Protein AF-0000000081659973 (afdb_homodimer)

pLDDT: mean 79.08, std 26.55, range [19.94, 98.44]

Structure (mmCIF, N/CA/C/O backbone):
data_AF-0000000081659973-model_v1
#
loop_
_entity.id
_entity.type
_entity.pdbx_description
1 polymer 'COP9 signalosome complex subunit 6-like'
#
loop_
_atom_site.group_PDB
_atom_site.id
_atom_site.type_symbol
_atom_site.label_atom_id
_atom_site.label_alt_id
_atom_site.label_comp_id
_atom_site.label_asym_id
_atom_site.label_entity_id
_atom_site.label_seq_id
_atom_site.pdbx_PDB_ins_code
_atom_site.Cartn_x
_atom_site.Cartn_y
_atom_site.Cartn_z
_atom_site.occupancy
_atom_site.B_iso_or_equiv
_atom_site.auth_seq_id
_atom_site.auth_comp_id
_atom_site.auth_asym_id
_atom_site.auth_atom_id
_atom_site.pdbx_PDB_model_num
ATOM 1 N N . MET A 1 1 ? -26.438 26.281 -82.938 1 20.97 1 MET A N 1
ATOM 2 C CA . MET A 1 1 ? -25 26.031 -83 1 20.97 1 MET A CA 1
ATOM 3 C C . MET A 1 1 ? -24.469 25.484 -81.688 1 20.97 1 MET A C 1
ATOM 5 O O . MET A 1 1 ? -23.266 25.594 -81.438 1 20.97 1 MET A O 1
ATOM 9 N N . ALA A 1 2 ? -25.359 25.188 -80.812 1 27.41 2 ALA A N 1
ATOM 10 C CA . ALA A 1 2 ? -25.312 24.797 -79.375 1 27.41 2 ALA A CA 1
ATOM 11 C C . ALA A 1 2 ? -24.594 23.469 -79.188 1 27.41 2 ALA A C 1
ATOM 13 O O . ALA A 1 2 ? -24.844 22.75 -78.25 1 27.41 2 ALA A O 1
ATOM 14 N N . THR A 1 3 ? -23.766 23.094 -80 1 21.2 3 THR A N 1
ATOM 15 C CA . THR A 1 3 ? -23.312 21.719 -80.062 1 21.2 3 THR A CA 1
ATOM 16 C C . THR A 1 3 ? -22.594 21.328 -78.75 1 21.2 3 THR A C 1
ATOM 18 O O . THR A 1 3 ? -22.891 20.281 -78.188 1 21.2 3 THR A O 1
ATOM 21 N N . LYS A 1 4 ? -21.234 21.656 -78.688 1 22.95 4 LYS A N 1
ATOM 22 C CA . LYS A 1 4 ? -20.172 20.688 -78.438 1 22.95 4 LYS A CA 1
ATOM 23 C C . LYS A 1 4 ? -20.141 20.281 -76.938 1 22.95 4 LYS A C 1
ATOM 25 O O . LYS A 1 4 ? -20.969 20.734 -76.188 1 22.95 4 LYS A O 1
ATOM 30 N N . MET A 1 5 ? -18.812 20.375 -76.312 1 21.28 5 MET A N 1
ATOM 31 C CA . MET A 1 5 ? -17.812 19.375 -75.938 1 21.28 5 MET A CA 1
ATOM 32 C C . MET A 1 5 ? -17.953 19.062 -74.438 1 21.28 5 MET A C 1
ATOM 34 O O . MET A 1 5 ? -17.984 17.891 -74.062 1 21.28 5 MET A O 1
ATOM 38 N N . GLU A 1 6 ? -17.328 19.906 -73.438 1 23.14 6 GLU A N 1
ATOM 39 C CA . GLU A 1 6 ? -16.203 19.516 -72.625 1 23.14 6 GLU A CA 1
ATOM 40 C C . GLU A 1 6 ? -16.688 18.766 -71.375 1 23.14 6 GLU A C 1
ATOM 42 O O . GLU A 1 6 ? -17.797 19.016 -70.875 1 23.14 6 GLU A O 1
ATOM 47 N N . VAL A 1 7 ? -15.727 17.828 -70.75 1 25.22 7 VAL A N 1
ATOM 48 C CA . VAL A 1 7 ? -15.477 16.656 -69.938 1 25.22 7 VAL A CA 1
ATOM 49 C C . VAL A 1 7 ? -15.789 16.969 -68.438 1 25.22 7 VAL A C 1
ATOM 51 O O . VAL A 1 7 ? -16.25 16.094 -67.688 1 25.22 7 VAL A O 1
ATOM 54 N N . ASP A 1 8 ? -15.242 18.078 -67.812 1 23.08 8 ASP A N 1
ATOM 55 C CA . ASP A 1 8 ? -14.25 17.828 -66.812 1 23.08 8 ASP A CA 1
ATOM 56 C C . ASP A 1 8 ? -14.906 17.312 -65.5 1 23.08 8 ASP A C 1
ATOM 58 O O . ASP A 1 8 ? -14.516 16.266 -65 1 23.08 8 ASP A O 1
ATOM 62 N N . GLN A 1 9 ? -14.867 18.172 -64.375 1 24.11 9 GLN A N 1
ATOM 63 C CA . GLN A 1 9 ? -14.336 17.984 -63.062 1 24.11 9 GLN A CA 1
ATOM 64 C C . GLN A 1 9 ? -15.344 17.266 -62.156 1 24.11 9 GLN A C 1
ATOM 66 O O . GLN A 1 9 ? -16.547 17.562 -62.219 1 24.11 9 GLN A O 1
ATOM 71 N N . SER A 1 10 ? -14.945 16.062 -61.688 1 27.14 10 SER A N 1
ATOM 72 C CA . SER A 1 10 ? -15.312 14.969 -60.781 1 27.14 10 SER A CA 1
ATOM 73 C C . SER A 1 10 ? -15.773 15.508 -59.438 1 27.14 10 SER A C 1
ATOM 75 O O . SER A 1 10 ? -15.094 16.328 -58.812 1 27.14 10 SER A O 1
ATOM 77 N N . PRO A 1 11 ? -16.984 15.648 -59.25 1 27.42 11 PRO A N 1
ATOM 78 C CA . PRO A 1 11 ? -17.484 16.109 -57.938 1 27.42 11 PRO A CA 1
ATOM 79 C C . PRO A 1 11 ? -16.859 15.344 -56.781 1 27.42 11 PRO A C 1
ATOM 81 O O . PRO A 1 11 ? -16.766 14.117 -56.812 1 27.42 11 PRO A O 1
ATOM 84 N N . PRO A 1 12 ? -15.828 15.938 -56.125 1 25.97 12 PRO A N 1
ATOM 85 C CA . PRO A 1 12 ? -15.258 15.227 -54.969 1 25.97 12 PRO A CA 1
ATOM 86 C C . PRO A 1 12 ? -16.328 14.711 -54 1 25.97 12 PRO A C 1
ATOM 88 O O . PRO A 1 12 ? -17.328 15.398 -53.781 1 25.97 12 PRO A O 1
ATOM 91 N N . SER A 1 13 ? -16.797 13.469 -54.156 1 25.5 13 SER A N 1
ATOM 92 C CA . SER A 1 13 ? -17.578 12.719 -53.188 1 25.5 13 SER A CA 1
ATOM 93 C C . SER A 1 13 ? -17.141 13.023 -51.75 1 25.5 13 SER A C 1
ATOM 95 O O . SER A 1 13 ? -15.938 13.031 -51.469 1 25.5 13 SER A O 1
ATOM 97 N N . GLY A 1 14 ? -17.844 13.883 -51.062 1 24.3 14 GLY A N 1
ATOM 98 C CA . GLY A 1 14 ? -17.891 14.234 -49.656 1 24.3 14 GLY A CA 1
ATOM 99 C C . GLY A 1 14 ? -17.797 13.031 -48.75 1 24.3 14 GLY A C 1
ATOM 100 O O . GLY A 1 14 ? -18.812 12.391 -48.438 1 24.3 14 GLY A O 1
ATOM 101 N N . LYS A 1 15 ? -16.875 12.039 -49.031 1 23.95 15 LYS A N 1
ATOM 102 C CA . LYS A 1 15 ? -16.812 10.922 -48.094 1 23.95 15 LYS A CA 1
ATOM 103 C C . LYS A 1 15 ? -16.859 11.406 -46.656 1 23.95 15 LYS A C 1
ATOM 105 O O . LYS A 1 15 ? -16.453 12.531 -46.375 1 23.95 15 LYS A O 1
ATOM 110 N N . SER A 1 16 ? -17.688 10.664 -45.812 1 27.05 16 SER A N 1
ATOM 111 C CA . SER A 1 16 ? -18.047 10.492 -44.406 1 27.05 16 SER A CA 1
ATOM 112 C C . SER A 1 16 ? -16.812 10.523 -43.5 1 27.05 16 SER A C 1
ATOM 114 O O . SER A 1 16 ? -15.797 9.906 -43.844 1 27.05 16 SER A O 1
ATOM 116 N N . VAL A 1 17 ? -16.578 11.695 -42.906 1 27.75 17 VAL A N 1
ATOM 117 C CA . VAL A 1 17 ? -15.625 11.953 -41.844 1 27.75 17 VAL A CA 1
ATOM 118 C C . VAL A 1 17 ? -15.703 10.844 -40.781 1 27.75 17 VAL A C 1
ATOM 120 O O . VAL A 1 17 ? -16.703 10.719 -40.062 1 27.75 17 VAL A O 1
ATOM 123 N N . PRO A 1 18 ? -15.477 9.562 -41.25 1 29.36 18 PRO A N 1
ATOM 124 C CA . PRO A 1 18 ? -15.695 8.5 -40.25 1 29.36 18 PRO A CA 1
ATOM 125 C C . PRO A 1 18 ? -14.953 8.758 -38.938 1 29.36 18 PRO A C 1
ATOM 127 O O . PRO A 1 18 ? -15.211 8.078 -37.938 1 29.36 18 PRO A O 1
ATOM 130 N N . GLY A 1 19 ? -13.781 9.445 -39 1 29.55 19 GLY A N 1
ATOM 131 C CA . GLY A 1 19 ? -12.859 8.844 -38.062 1 29.55 19 GLY A CA 1
ATOM 132 C C . GLY A 1 19 ? -13.32 8.938 -36.625 1 29.55 19 GLY A C 1
ATOM 133 O O . GLY A 1 19 ? -13.422 10.039 -36.062 1 29.55 19 GLY A O 1
ATOM 134 N N . SER A 1 20 ? -14.383 8.234 -36.188 1 30.47 20 SER A N 1
ATOM 135 C CA . SER A 1 20 ? -14.773 8.078 -34.781 1 30.47 20 SER A CA 1
ATOM 136 C C . SER A 1 20 ? -13.555 8.047 -33.875 1 30.47 20 SER A C 1
ATOM 138 O O . SER A 1 20 ? -12.641 7.242 -34.062 1 30.47 20 SER A O 1
ATOM 140 N N . VAL A 1 21 ? -13.133 9.25 -33.438 1 30.34 21 VAL A N 1
ATOM 141 C CA . VAL A 1 21 ? -12.203 9.367 -32.312 1 30.34 21 VAL A CA 1
ATOM 142 C C . VAL A 1 21 ? -12.469 8.25 -31.297 1 30.34 21 VAL A C 1
ATOM 144 O O . VAL A 1 21 ? -13.555 8.172 -30.719 1 30.34 21 VAL A O 1
ATOM 147 N N . MET A 1 22 ? -12.258 6.941 -31.656 1 30.69 22 MET A N 1
ATOM 148 C CA . MET A 1 22 ? -12.172 5.902 -30.641 1 30.69 22 MET A CA 1
ATOM 149 C C . MET A 1 22 ? -11.773 6.492 -29.281 1 30.69 22 MET A C 1
ATOM 151 O O . MET A 1 22 ? -10.781 7.211 -29.188 1 30.69 22 MET A O 1
ATOM 155 N N . ALA A 1 23 ? -12.641 7.105 -28.594 1 31.91 23 ALA A N 1
ATOM 156 C CA . ALA A 1 23 ? -12.508 7.488 -27.188 1 31.91 23 ALA A CA 1
ATOM 157 C C . ALA A 1 23 ? -11.453 6.633 -26.484 1 31.91 23 ALA A C 1
ATOM 159 O O . ALA A 1 23 ? -11.516 5.402 -26.531 1 31.91 23 ALA A O 1
ATOM 160 N N . SER A 1 24 ? -10.141 6.902 -26.578 1 33.06 24 SER A N 1
ATOM 161 C CA . SER A 1 24 ? -9.047 6.301 -25.812 1 33.06 24 SER A CA 1
ATOM 162 C C . SER A 1 24 ? -9.523 5.836 -24.438 1 33.06 24 SER A C 1
ATOM 164 O O . SER A 1 24 ? -9.945 6.648 -23.625 1 33.06 24 SER A O 1
ATOM 166 N N . ALA A 1 25 ? -10.461 4.93 -24.219 1 37.22 25 ALA A N 1
ATOM 167 C CA . ALA A 1 25 ? -10.648 4.195 -22.969 1 37.22 25 ALA A CA 1
ATOM 168 C C . ALA A 1 25 ? -9.391 4.238 -22.109 1 37.22 25 ALA A C 1
ATOM 170 O O . ALA A 1 25 ? -8.336 3.727 -22.516 1 37.22 25 ALA A O 1
ATOM 171 N N . GLY A 1 26 ? -8.891 5.363 -21.625 1 38.81 26 GLY A N 1
ATOM 172 C CA . GLY A 1 26 ? -7.719 5.676 -20.828 1 38.81 26 GLY A CA 1
ATOM 173 C C . GLY A 1 26 ? -7.246 4.516 -19.984 1 38.81 26 GLY A C 1
ATOM 174 O O . GLY A 1 26 ? -7.914 4.129 -19.016 1 38.81 26 GLY A O 1
ATOM 175 N N . THR A 1 27 ? -6.816 3.387 -20.438 1 45.5 27 THR A N 1
ATOM 176 C CA . THR A 1 27 ? -6.191 2.225 -19.812 1 45.5 27 THR A CA 1
ATOM 177 C C . THR A 1 27 ? -5.406 2.633 -18.578 1 45.5 27 THR A C 1
ATOM 179 O O . THR A 1 27 ? -4.516 3.482 -18.641 1 45.5 27 THR A O 1
ATOM 182 N N . THR A 1 28 ? -6.129 2.912 -17.453 1 55.91 28 THR A N 1
ATOM 183 C CA . THR A 1 28 ? -5.426 3.215 -16.219 1 55.91 28 THR A CA 1
ATOM 184 C C . THR A 1 28 ? -4.246 2.266 -16.016 1 55.91 28 THR A C 1
ATOM 186 O O . THR A 1 28 ? -4.414 1.045 -16.031 1 55.91 28 THR A O 1
ATOM 189 N N . ALA A 1 29 ? -3.049 2.684 -16.344 1 62.62 29 ALA A N 1
ATOM 190 C CA . ALA A 1 29 ? -1.768 1.988 -16.281 1 62.62 29 ALA A CA 1
ATOM 191 C C . ALA A 1 29 ? -1.575 1.319 -14.922 1 62.62 29 ALA A C 1
ATOM 193 O O . ALA A 1 29 ? -2.15 1.754 -13.922 1 62.62 29 ALA A O 1
ATOM 194 N N . SER A 1 30 ? -0.978 0.138 -14.93 1 82.81 30 SER A N 1
ATOM 195 C CA . SER A 1 30 ? -0.608 -0.644 -13.75 1 82.81 30 SER A CA 1
ATOM 196 C C . SER A 1 30 ? 0.295 0.154 -12.82 1 82.81 30 SER A C 1
ATOM 198 O O . SER A 1 30 ? 1.064 1.006 -13.266 1 82.81 30 SER A O 1
ATOM 200 N N . VAL A 1 31 ? -0.015 0.15 -11.609 1 88 31 VAL A N 1
ATOM 201 C CA . VAL A 1 31 ? 0.804 0.813 -10.594 1 88 31 VAL A CA 1
ATOM 202 C C . VAL A 1 31 ? 1.514 -0.232 -9.734 1 88 31 VAL A C 1
ATOM 204 O O . VAL A 1 31 ? 0.912 -1.235 -9.344 1 88 31 VAL A O 1
ATOM 207 N N . THR A 1 32 ? 2.807 0.007 -9.547 1 90.44 32 THR A N 1
ATOM 208 C CA . THR A 1 32 ? 3.6 -0.84 -8.664 1 90.44 32 THR A CA 1
ATOM 209 C C . THR A 1 32 ? 3.982 -0.087 -7.391 1 90.44 32 THR A C 1
ATOM 211 O O . THR A 1 32 ? 4.547 1.006 -7.461 1 90.44 32 THR A O 1
ATOM 214 N N . VAL A 1 33 ? 3.682 -0.677 -6.316 1 92.44 33 VAL A N 1
ATOM 215 C CA . VAL A 1 33 ? 4.02 -0.062 -5.035 1 92.44 33 VAL A CA 1
ATOM 216 C C . VAL A 1 33 ? 4.816 -1.047 -4.184 1 92.44 33 VAL A C 1
ATOM 218 O O . VAL A 1 33 ? 4.352 -2.156 -3.908 1 92.44 33 VAL A O 1
ATOM 221 N N . ALA A 1 34 ? 5.992 -0.664 -3.842 1 93.25 34 ALA A N 1
ATOM 222 C CA . ALA A 1 34 ? 6.77 -1.386 -2.838 1 93.25 34 ALA A CA 1
ATOM 223 C C . ALA A 1 34 ? 6.691 -0.692 -1.48 1 93.25 34 ALA A C 1
ATOM 225 O O . ALA A 1 34 ? 7.145 0.445 -1.331 1 93.25 34 ALA A O 1
ATOM 226 N N . LEU A 1 35 ? 6.145 -1.378 -0.507 1 92.88 35 LEU A N 1
ATOM 227 C CA . LEU A 1 35 ? 5.957 -0.82 0.828 1 92.88 35 LEU A CA 1
ATOM 228 C C . LEU A 1 35 ? 6.879 -1.5 1.836 1 92.88 35 LEU A C 1
ATOM 230 O O . LEU A 1 35 ? 6.672 -2.666 2.182 1 92.88 35 LEU A O 1
ATOM 234 N N . HIS A 1 36 ? 7.762 -0.741 2.352 1 92.31 36 HIS A N 1
ATOM 235 C CA . HIS A 1 36 ? 8.734 -1.314 3.271 1 92.31 36 HIS A CA 1
ATOM 236 C C . HIS A 1 36 ? 8.117 -1.578 4.641 1 92.31 36 HIS A C 1
ATOM 238 O O . HIS A 1 36 ? 7.25 -0.824 5.09 1 92.31 36 HIS A O 1
ATOM 244 N N . PRO A 1 37 ? 8.594 -2.531 5.344 1 89.62 37 PRO A N 1
ATOM 245 C CA . PRO A 1 37 ? 8.086 -2.855 6.68 1 89.62 37 PR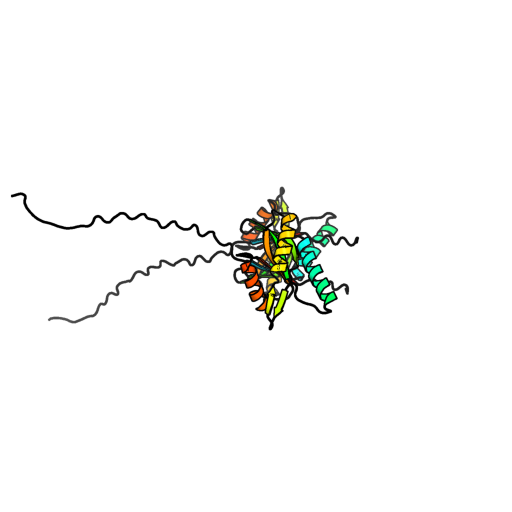O A CA 1
ATOM 246 C C . PRO A 1 37 ? 8.164 -1.676 7.645 1 89.62 37 PRO A C 1
ATOM 248 O O . PRO A 1 37 ? 7.289 -1.508 8.5 1 89.62 37 PRO A O 1
ATOM 251 N N . LEU A 1 38 ? 9.133 -0.951 7.504 1 92.25 38 LEU A N 1
ATOM 252 C CA . LEU A 1 38 ? 9.328 0.198 8.383 1 92.25 38 LEU A CA 1
ATOM 253 C C . LEU A 1 38 ? 8.133 1.146 8.312 1 92.25 38 LEU A C 1
ATOM 255 O O . LEU A 1 38 ? 7.715 1.705 9.328 1 92.25 38 LEU A O 1
ATOM 259 N N . VAL A 1 39 ? 7.637 1.295 7.152 1 94.19 39 VAL A N 1
ATOM 260 C CA . VAL A 1 39 ? 6.516 2.211 6.961 1 94.19 39 VAL A CA 1
ATOM 261 C C . VAL A 1 39 ? 5.277 1.669 7.668 1 94.19 39 VAL A C 1
ATOM 263 O O . VAL A 1 39 ? 4.578 2.408 8.367 1 94.19 39 VAL A O 1
ATOM 266 N N . ILE A 1 40 ? 5.031 0.42 7.539 1 90.81 40 ILE A N 1
ATOM 267 C CA . ILE A 1 40 ? 3.889 -0.226 8.18 1 90.81 40 ILE A CA 1
ATOM 268 C C . ILE A 1 40 ? 4.023 -0.13 9.695 1 90.81 40 ILE A C 1
ATOM 270 O O . ILE A 1 40 ? 3.057 0.196 10.391 1 90.81 40 ILE A O 1
ATOM 274 N N . MET A 1 41 ? 5.102 -0.35 10.109 1 91.62 41 MET A N 1
ATOM 275 C CA . MET A 1 41 ? 5.379 -0.267 11.547 1 91.62 41 MET A CA 1
ATOM 276 C C . MET A 1 41 ? 5.184 1.157 12.055 1 91.62 41 MET A C 1
ATOM 278 O O . MET A 1 41 ? 4.598 1.366 13.117 1 91.62 41 MET A O 1
ATOM 282 N N . ASN A 1 42 ? 5.773 2.072 11.297 1 94.44 42 ASN A N 1
ATOM 283 C CA . ASN A 1 42 ? 5.617 3.471 11.68 1 94.44 42 ASN A CA 1
ATOM 284 C C . ASN A 1 42 ? 4.148 3.844 11.852 1 94.44 42 ASN A C 1
ATOM 286 O O . ASN A 1 42 ? 3.779 4.496 12.836 1 94.44 42 ASN A O 1
ATOM 290 N N . VAL A 1 43 ? 3.4 3.414 10.938 1 94.56 43 VAL A N 1
ATOM 291 C CA . VAL A 1 43 ? 1.983 3.76 10.969 1 94.56 43 VAL A CA 1
ATOM 292 C C . VAL A 1 43 ? 1.316 3.119 12.18 1 94.56 43 VAL A C 1
ATOM 294 O O . VAL A 1 43 ? 0.553 3.775 12.898 1 94.56 43 VAL A O 1
ATOM 297 N N . SER A 1 44 ? 1.603 1.92 12.398 1 91.12 44 SER A N 1
ATOM 298 C CA . SER A 1 44 ? 1.025 1.199 13.523 1 91.12 44 SER A CA 1
ATOM 299 C C . SER A 1 44 ? 1.448 1.821 14.852 1 91.12 44 SER A C 1
ATOM 301 O O . SER A 1 44 ? 0.617 2.031 15.742 1 91.12 44 SER A O 1
ATOM 303 N N . GLU A 1 45 ? 2.693 2.043 14.961 1 94.06 45 GLU A N 1
ATOM 304 C CA . GLU A 1 45 ? 3.229 2.637 16.188 1 94.06 45 GLU A CA 1
ATOM 305 C C . GLU A 1 45 ? 2.654 4.031 16.406 1 94.06 45 GLU A C 1
ATOM 307 O O . GLU A 1 45 ? 2.273 4.375 17.531 1 94.06 45 GLU A O 1
ATOM 312 N N . HIS A 1 46 ? 2.668 4.793 15.344 1 96.38 46 HIS A N 1
ATOM 313 C CA . HIS A 1 46 ? 2.105 6.137 15.398 1 96.38 46 HIS A CA 1
ATOM 314 C C . HIS A 1 46 ? 0.68 6.121 15.938 1 96.38 46 HIS A C 1
ATOM 316 O O . HIS A 1 46 ? 0.362 6.84 16.891 1 96.38 46 HIS A O 1
ATOM 322 N N . TRP A 1 47 ? -0.078 5.32 15.453 1 94.5 47 TRP A N 1
ATOM 323 C CA . TRP A 1 47 ? -1.484 5.234 15.836 1 94.5 47 TRP A CA 1
ATOM 324 C C . TRP A 1 47 ? -1.633 4.762 17.281 1 94.5 47 TRP A C 1
ATOM 326 O O . TRP A 1 47 ? -2.422 5.32 18.047 1 94.5 47 TRP A O 1
ATOM 336 N N . THR A 1 48 ? -0.861 3.75 17.578 1 94.06 48 THR A N 1
ATOM 337 C CA . THR A 1 48 ? -0.93 3.195 18.922 1 94.06 48 THR A CA 1
ATOM 338 C C . THR A 1 48 ? -0.507 4.234 19.969 1 94.06 48 THR A C 1
ATOM 340 O O . THR A 1 48 ? -1.129 4.352 21.016 1 94.06 48 THR A O 1
ATOM 343 N N . ARG A 1 49 ? 0.524 4.859 19.656 1 95.94 49 ARG A N 1
ATOM 344 C CA . ARG A 1 49 ? 1.03 5.879 20.578 1 95.94 49 ARG A CA 1
ATOM 345 C C . ARG A 1 49 ? 0.005 6.992 20.781 1 95.94 49 ARG A C 1
ATOM 347 O O . ARG A 1 49 ? -0.267 7.395 21.906 1 95.94 49 ARG A O 1
ATOM 354 N N . ILE A 1 50 ? -0.544 7.516 19.75 1 95.56 50 ILE A N 1
ATOM 355 C CA . ILE A 1 50 ? -1.526 8.594 19.844 1 95.56 50 ILE A CA 1
ATOM 356 C C . ILE A 1 50 ? -2.766 8.094 20.578 1 95.56 50 ILE A C 1
ATOM 358 O O . ILE A 1 50 ? -3.328 8.812 21.422 1 95.56 50 ILE A O 1
ATOM 362 N N . LYS A 1 51 ? -3.15 6.883 20.281 1 93.62 51 LYS A N 1
ATOM 363 C CA . LYS A 1 51 ? -4.281 6.293 21 1 93.62 51 LYS A CA 1
ATOM 364 C C . LYS A 1 51 ? -4.016 6.246 22.5 1 93.62 51 LYS A C 1
ATOM 366 O O . LYS A 1 51 ? -4.902 6.547 23.297 1 93.62 51 LYS A O 1
ATOM 371 N N . ALA A 1 52 ? -2.879 5.77 22.828 1 94.56 52 ALA A N 1
ATOM 372 C CA . ALA A 1 52 ? -2.498 5.676 24.234 1 94.56 52 ALA A CA 1
ATOM 373 C C . ALA A 1 52 ? -2.471 7.051 24.891 1 94.56 52 ALA A C 1
ATOM 375 O O . ALA A 1 52 ? -2.887 7.207 26.047 1 94.56 52 ALA A O 1
ATOM 376 N N . GLN A 1 53 ? -2.012 8.016 24.188 1 94.88 53 GLN A N 1
ATOM 377 C CA . GLN A 1 53 ? -1.878 9.367 24.703 1 94.88 53 GLN A CA 1
ATOM 378 C C . GLN A 1 53 ? -3.24 10.039 24.844 1 94.88 53 GLN A C 1
ATOM 380 O O . GLN A 1 53 ? -3.482 10.766 25.812 1 94.88 53 GLN A O 1
ATOM 385 N N . GLU A 1 54 ? -4.086 9.805 23.922 1 93.44 54 GLU A N 1
ATOM 386 C CA . GLU A 1 54 ? -5.371 10.5 23.891 1 93.44 54 GLU A CA 1
ATOM 387 C C . GLU A 1 54 ? -6.461 9.68 24.562 1 93.44 54 GLU A C 1
ATOM 389 O O . GLU A 1 54 ? -7.527 10.203 24.891 1 93.44 54 GLU A O 1
ATOM 394 N N . GLY A 1 55 ? -6.266 8.375 24.781 1 93 55 GLY A N 1
ATOM 395 C CA . GLY A 1 55 ? -7.219 7.492 25.422 1 93 55 GLY A CA 1
ATOM 396 C C . GLY A 1 55 ? -8.32 7.016 24.5 1 93 55 GLY A C 1
ATOM 397 O O . GLY A 1 55 ? -9.305 6.43 24.938 1 93 55 GLY A O 1
ATOM 398 N N . LYS A 1 56 ? -8.266 7.441 23.297 1 91.62 56 LYS A N 1
ATOM 399 C CA . LYS A 1 56 ? -9.219 7.012 22.266 1 91.62 56 LYS A CA 1
ATOM 400 C C . LYS A 1 56 ? -8.555 6.945 20.891 1 91.62 56 LYS A C 1
ATOM 402 O O . LYS A 1 56 ? -7.566 7.641 20.641 1 91.62 56 LYS A O 1
ATOM 407 N N . PRO A 1 57 ? -9.062 6.066 20.031 1 89.31 57 PRO A N 1
ATOM 408 C CA . PRO A 1 57 ? -8.516 6.012 18.672 1 89.31 57 PRO A CA 1
ATOM 409 C C . PRO A 1 57 ? -8.734 7.309 17.906 1 89.31 57 PRO A C 1
ATOM 411 O O . PRO A 1 57 ? -9.859 7.809 17.844 1 89.31 57 PRO A O 1
ATOM 414 N N . LEU A 1 58 ? -7.621 7.824 17.406 1 90.75 58 LEU A N 1
ATOM 415 C CA . LEU A 1 58 ? -7.676 9.023 16.578 1 90.75 58 LEU A CA 1
ATOM 416 C C . LEU A 1 58 ? -6.922 8.828 15.273 1 90.75 58 LEU A C 1
ATOM 418 O O . LEU A 1 58 ? -5.988 8.023 15.203 1 90.75 58 LEU A O 1
ATOM 422 N N . GLN A 1 59 ? -7.355 9.57 14.32 1 92.5 59 GLN A N 1
ATOM 423 C CA . GLN A 1 59 ? -6.676 9.562 13.023 1 92.5 59 GLN A CA 1
ATOM 424 C C . GLN A 1 59 ? -5.262 10.117 13.141 1 92.5 59 GLN A C 1
ATOM 426 O O . GLN A 1 59 ? -5.031 11.102 13.852 1 92.5 59 GLN A O 1
ATOM 431 N N . VAL A 1 60 ? -4.344 9.445 12.484 1 95.69 60 VAL A N 1
ATOM 432 C CA . VAL A 1 60 ? -2.979 9.961 12.445 1 95.69 60 VAL A CA 1
ATOM 433 C C . VAL A 1 60 ? -2.574 10.242 11 1 95.69 60 VAL A C 1
ATOM 435 O O . VAL A 1 60 ? -3.139 9.656 10.07 1 95.69 60 VAL A O 1
ATOM 438 N N . LEU A 1 61 ? -1.655 11.195 10.867 1 97 61 LEU A N 1
ATOM 439 C CA . LEU A 1 61 ? -1.157 11.586 9.555 1 97 61 LEU A CA 1
ATOM 440 C C . LEU A 1 61 ? 0.367 11.555 9.523 1 97 61 LEU A C 1
ATOM 442 O O . LEU A 1 61 ? 1.023 11.992 10.469 1 97 61 LEU A O 1
ATOM 446 N N . GLY A 1 62 ? 0.835 11.109 8.367 1 98.19 62 GLY A N 1
ATOM 447 C CA . GLY A 1 62 ? 2.275 11.164 8.18 1 98.19 62 GLY A CA 1
ATOM 448 C C . GLY A 1 62 ? 2.686 11.273 6.723 1 98.19 62 GLY A C 1
ATOM 449 O O . GLY A 1 62 ? 1.859 11.086 5.828 1 98.19 62 GLY A O 1
ATOM 450 N N . ALA A 1 63 ? 3.92 11.609 6.547 1 98.44 63 ALA A N 1
ATOM 451 C CA . ALA A 1 63 ? 4.492 11.742 5.211 1 98.44 63 ALA A CA 1
ATOM 452 C C . ALA A 1 63 ? 5.184 10.453 4.777 1 98.44 63 ALA A C 1
ATOM 454 O O . ALA A 1 63 ? 5.785 9.758 5.598 1 98.44 63 ALA A O 1
ATOM 455 N N . LEU A 1 64 ? 5.066 10.211 3.492 1 97.75 64 LEU A N 1
ATOM 456 C CA . LEU A 1 64 ? 5.73 9.062 2.883 1 97.75 64 LEU A CA 1
ATOM 457 C C . LEU A 1 64 ? 6.93 9.508 2.053 1 97.75 64 LEU A C 1
ATOM 459 O O . LEU A 1 64 ? 6.828 10.445 1.255 1 97.75 64 LEU A O 1
ATOM 463 N N . ILE A 1 65 ? 8.008 8.781 2.279 1 97.38 65 ILE A N 1
ATOM 464 C CA . ILE A 1 65 ? 9.242 9.133 1.581 1 97.38 65 ILE A CA 1
ATOM 465 C C . ILE A 1 65 ? 9.781 7.914 0.842 1 97.38 65 ILE A C 1
ATOM 467 O O . ILE A 1 65 ? 9.688 6.789 1.335 1 97.38 65 ILE A O 1
ATOM 471 N N . GLY A 1 66 ? 10.258 8.219 -0.347 1 96.31 66 GLY A N 1
ATOM 472 C CA . GLY A 1 66 ? 10.805 7.129 -1.142 1 96.31 66 GLY A CA 1
ATOM 473 C C . GLY A 1 66 ? 11.227 7.559 -2.533 1 96.31 66 GLY A C 1
ATOM 474 O O . GLY A 1 66 ? 11.711 8.672 -2.725 1 96.31 66 GLY A O 1
ATOM 475 N N . ASN A 1 67 ? 11.172 6.559 -3.438 1 94.56 67 ASN A N 1
ATOM 476 C CA . ASN A 1 67 ? 11.539 6.785 -4.828 1 94.56 67 ASN A CA 1
ATOM 477 C C . ASN A 1 67 ? 10.398 6.445 -5.781 1 94.56 67 ASN A C 1
ATOM 479 O O . ASN A 1 67 ? 9.641 5.5 -5.539 1 94.56 67 ASN A O 1
ATOM 483 N N . GLN A 1 68 ? 10.344 7.316 -6.828 1 91.44 68 GLN A N 1
ATOM 484 C CA . GLN A 1 68 ? 9.344 7.031 -7.848 1 91.44 68 GLN A CA 1
ATOM 485 C C . GLN A 1 68 ? 9.938 7.117 -9.25 1 91.44 68 GLN A C 1
ATOM 487 O O . GLN A 1 68 ? 10.547 8.125 -9.609 1 91.44 68 GLN A O 1
ATOM 492 N N . LYS A 1 69 ? 9.805 6.074 -9.984 1 89.94 69 LYS A N 1
ATOM 493 C CA . LYS A 1 69 ? 10.094 6.043 -11.422 1 89.94 69 LYS A CA 1
ATOM 494 C C . LYS A 1 69 ? 8.844 5.695 -12.219 1 89.94 69 LYS A C 1
ATOM 496 O O . LYS A 1 69 ? 8.523 4.52 -12.406 1 89.94 69 LYS A O 1
ATOM 501 N N . GLY A 1 70 ? 8.195 6.754 -12.68 1 83.62 70 GLY A N 1
ATOM 502 C CA . GLY A 1 70 ? 6.914 6.539 -13.336 1 83.62 70 GLY A CA 1
ATOM 503 C C . GLY A 1 70 ? 5.844 6.016 -12.398 1 83.62 70 GLY A C 1
ATOM 504 O O . GLY A 1 70 ? 5.512 6.664 -11.406 1 83.62 70 GLY A O 1
ATOM 505 N N . ARG A 1 71 ? 5.398 4.773 -12.727 1 84.19 71 ARG A N 1
ATOM 506 C CA . ARG A 1 71 ? 4.324 4.195 -11.93 1 84.19 71 ARG A CA 1
ATOM 507 C C . ARG A 1 71 ? 4.871 3.184 -10.922 1 84.19 71 ARG A C 1
ATOM 509 O O . ARG A 1 71 ? 4.109 2.447 -10.297 1 84.19 71 ARG A O 1
ATOM 516 N N . ASN A 1 72 ? 6.16 3.143 -10.906 1 89.62 72 ASN A N 1
ATOM 517 C CA . ASN A 1 72 ? 6.828 2.342 -9.891 1 89.62 72 ASN A CA 1
ATOM 518 C C . ASN A 1 72 ? 7.188 3.178 -8.664 1 89.62 72 ASN A C 1
ATOM 520 O O . ASN A 1 72 ? 8.062 4.043 -8.734 1 89.62 72 ASN A O 1
ATOM 524 N N . ILE A 1 73 ? 6.562 2.883 -7.598 1 92.81 73 ILE A N 1
ATOM 525 C CA . ILE A 1 73 ? 6.711 3.672 -6.383 1 92.81 73 ILE A CA 1
ATOM 526 C C . ILE A 1 73 ? 7.297 2.803 -5.27 1 92.81 73 ILE A C 1
ATOM 528 O O . ILE A 1 73 ? 6.754 1.744 -4.949 1 92.81 73 ILE A O 1
ATOM 532 N N . GLU A 1 74 ? 8.359 3.229 -4.762 1 93.81 74 GLU A N 1
ATOM 533 C CA . GLU A 1 74 ? 8.953 2.561 -3.611 1 93.81 74 GLU A CA 1
ATOM 534 C C . GLU A 1 74 ? 8.906 3.449 -2.371 1 93.81 74 GLU A C 1
ATOM 536 O O . GLU A 1 74 ? 9.57 4.484 -2.318 1 93.81 74 GLU A O 1
ATOM 541 N N . VAL A 1 75 ? 8.141 3.021 -1.398 1 95.38 75 VAL A N 1
ATOM 542 C CA . VAL A 1 75 ? 8.023 3.758 -0.145 1 95.38 75 VAL A CA 1
ATOM 543 C C . VAL A 1 75 ? 9.008 3.199 0.879 1 95.38 75 VAL A C 1
ATOM 545 O O . VAL A 1 75 ? 8.805 2.102 1.405 1 95.38 75 VAL A O 1
ATOM 548 N N . PHE A 1 76 ? 9.953 4.02 1.255 1 94.06 76 PHE A N 1
ATOM 549 C CA . PHE A 1 76 ? 11.047 3.551 2.096 1 94.06 76 PHE A CA 1
ATOM 550 C C . PHE A 1 76 ? 10.773 3.861 3.562 1 94.06 76 PHE A C 1
ATOM 552 O O . PHE A 1 76 ? 11.156 3.09 4.445 1 94.06 76 PHE A O 1
ATOM 559 N N . ASN A 1 77 ? 10.266 5.012 3.717 1 95.5 77 ASN A N 1
ATOM 560 C CA . ASN A 1 77 ? 10.117 5.492 5.086 1 95.5 77 ASN A CA 1
ATOM 561 C C . ASN A 1 77 ? 8.961 6.477 5.211 1 95.5 77 ASN A C 1
ATOM 563 O O . ASN A 1 77 ? 8.266 6.754 4.234 1 95.5 77 ASN A O 1
ATOM 567 N N . SER A 1 78 ? 8.766 6.863 6.473 1 97.44 78 SER A N 1
ATOM 568 C CA . SER A 1 78 ? 7.715 7.828 6.785 1 97.44 78 SER A CA 1
ATOM 569 C C . SER A 1 78 ? 8.062 8.641 8.031 1 97.44 78 SER A C 1
ATOM 571 O O . SER A 1 78 ? 8.922 8.242 8.812 1 97.44 78 SER A O 1
ATOM 573 N N . PHE A 1 79 ? 7.457 9.766 8.141 1 98 79 PHE A N 1
ATOM 574 C CA . PHE A 1 79 ? 7.52 10.516 9.391 1 98 79 PHE A CA 1
ATOM 575 C C . PHE A 1 79 ? 6.18 11.172 9.703 1 98 79 PHE A C 1
ATOM 577 O O . PHE A 1 79 ? 5.391 11.438 8.789 1 98 79 PHE A O 1
ATOM 584 N N . GLU A 1 80 ? 5.996 11.43 10.938 1 98 80 GLU A N 1
ATOM 585 C CA . GLU A 1 80 ? 4.695 11.922 11.398 1 98 80 GLU A CA 1
ATOM 586 C C . GLU A 1 80 ? 4.496 13.383 11.023 1 98 80 GLU A C 1
ATOM 588 O O . GLU A 1 80 ? 5.449 14.164 11.023 1 98 80 GLU A O 1
ATOM 593 N N . LEU A 1 81 ? 3.26 13.688 10.758 1 98.31 81 LEU A N 1
ATOM 594 C CA . LEU A 1 81 ? 2.861 15.078 10.57 1 98.31 81 LEU A CA 1
ATOM 595 C C . LEU A 1 81 ? 1.98 15.555 11.719 1 98.31 81 LEU A C 1
ATOM 597 O O . LEU A 1 81 ? 1.354 14.742 12.406 1 98.31 81 LEU A O 1
ATOM 601 N N . LEU A 1 82 ? 2.016 16.828 11.875 1 97.44 82 LEU A N 1
ATOM 602 C CA . LEU A 1 82 ? 1.144 17.438 12.875 1 97.44 82 LEU A CA 1
ATOM 603 C C . LEU A 1 82 ? 0.06 18.281 12.211 1 97.44 82 LEU A C 1
ATOM 605 O O . LEU A 1 82 ? 0.257 18.797 11.109 1 97.44 82 LEU A O 1
ATOM 609 N N . PHE A 1 83 ? -1.049 18.281 12.859 1 96.69 83 PHE A N 1
ATOM 610 C CA . PHE A 1 83 ? -2.117 19.141 12.367 1 96.69 83 PHE A CA 1
ATOM 611 C C . PHE A 1 83 ? -2.906 19.75 13.531 1 96.69 83 PHE A C 1
ATOM 613 O O . PHE A 1 83 ? -2.879 19.219 14.641 1 96.69 83 PHE A O 1
ATOM 620 N N . ASP A 1 84 ? -3.559 20.891 13.219 1 95.25 84 ASP A N 1
ATOM 621 C CA . ASP A 1 84 ? -4.484 21.531 14.148 1 95.25 84 ASP A CA 1
ATOM 622 C C . ASP A 1 84 ? -5.922 21.438 13.648 1 95.25 84 ASP A C 1
ATOM 624 O O . ASP A 1 84 ? -6.16 21.328 12.445 1 95.25 84 ASP A O 1
ATOM 628 N N . GLU A 1 85 ? -6.77 21.344 14.547 1 92.81 85 GLU A N 1
ATOM 629 C CA . GLU A 1 85 ? -8.18 21.359 14.18 1 92.81 85 GLU A CA 1
ATOM 630 C C . GLU A 1 85 ? -8.812 22.719 14.469 1 92.81 85 GLU A C 1
ATOM 632 O O . GLU A 1 85 ? -8.828 23.172 15.609 1 92.81 85 GLU A O 1
ATOM 637 N N . ILE A 1 86 ? -9.227 23.422 13.367 1 92.5 86 ILE A N 1
ATOM 638 C CA . ILE A 1 86 ? -9.867 24.719 13.469 1 92.5 86 ILE A CA 1
ATOM 639 C C . ILE A 1 86 ? -11.258 24.672 12.828 1 92.5 86 ILE A C 1
ATOM 641 O O . ILE A 1 86 ? -11.375 24.469 11.617 1 92.5 86 ILE A O 1
ATOM 645 N N . ASP A 1 87 ? -12.359 24.875 13.586 1 92.62 87 ASP A N 1
ATOM 646 C CA . ASP A 1 87 ? -13.734 24.859 13.109 1 92.62 87 ASP A CA 1
ATOM 647 C C . ASP A 1 87 ? -14.062 23.562 12.383 1 92.62 87 ASP A C 1
ATOM 649 O O . ASP A 1 87 ? -14.594 23.594 11.266 1 92.62 87 ASP A O 1
ATOM 653 N N . GLY A 1 88 ? -13.602 22.422 12.727 1 90 88 GLY A N 1
ATOM 654 C CA . GLY A 1 88 ? -13.914 21.109 12.18 1 90 88 GLY A CA 1
ATOM 655 C C . GLY A 1 88 ? -13.008 20.719 11.031 1 90 88 GLY A C 1
ATOM 656 O O . GLY A 1 88 ? -13.148 19.625 10.477 1 90 88 GLY A O 1
ATOM 657 N N . ASN A 1 89 ? -12.062 21.672 10.805 1 93.62 89 ASN A N 1
ATOM 658 C CA . ASN A 1 89 ? -11.141 21.391 9.711 1 93.62 89 ASN A CA 1
ATOM 659 C C . ASN A 1 89 ? -9.727 21.125 10.219 1 93.62 89 ASN A C 1
ATOM 661 O O . ASN A 1 89 ? -9.234 21.828 11.094 1 93.62 89 ASN A O 1
ATOM 665 N N . LYS A 1 90 ? -9.203 20.031 9.688 1 95.31 90 LYS A N 1
ATOM 666 C CA . LYS A 1 90 ? -7.816 19.719 10.008 1 95.31 90 LYS A CA 1
ATOM 667 C C . LYS A 1 90 ? -6.855 20.5 9.109 1 95.31 90 LYS A C 1
ATOM 669 O O . LYS A 1 90 ? -6.973 20.438 7.883 1 95.31 90 LYS A O 1
ATOM 674 N N . ILE A 1 91 ? -5.949 21.219 9.75 1 97.12 91 ILE A N 1
ATOM 675 C CA . ILE A 1 91 ? -4.973 22.016 9.016 1 97.12 91 ILE A CA 1
ATOM 676 C C . ILE A 1 91 ? -3.562 21.516 9.328 1 97.12 91 ILE A C 1
ATOM 678 O O . ILE A 1 91 ? -3.121 21.578 10.477 1 97.12 91 ILE A O 1
ATOM 682 N N . ILE A 1 92 ? -2.854 21.094 8.328 1 97.69 92 ILE A N 1
ATOM 683 C CA . ILE A 1 92 ? -1.521 20.531 8.492 1 97.69 92 ILE A CA 1
ATOM 684 C C . ILE A 1 92 ? -0.55 21.609 8.953 1 97.69 92 ILE A C 1
ATOM 686 O O . ILE A 1 92 ? -0.582 22.734 8.445 1 97.69 92 ILE A O 1
ATOM 690 N N . ASP A 1 93 ? 0.259 21.281 9.914 1 97.94 93 ASP A N 1
ATOM 691 C CA . ASP A 1 93 ? 1.32 22.188 10.344 1 97.94 93 ASP A CA 1
ATOM 692 C C . ASP A 1 93 ? 2.461 22.219 9.336 1 97.94 93 ASP A C 1
ATOM 694 O O . ASP A 1 93 ? 3.398 21.422 9.414 1 97.94 93 ASP A O 1
ATOM 698 N N . ARG A 1 94 ? 2.402 23.203 8.516 1 97 94 ARG A N 1
ATOM 699 C CA . ARG A 1 94 ? 3.344 23.297 7.402 1 97 94 ARG A CA 1
ATOM 700 C C . ARG A 1 94 ? 4.754 23.594 7.906 1 97 94 ARG A C 1
ATOM 702 O O . ARG A 1 94 ? 5.734 23.141 7.309 1 97 94 ARG A O 1
ATOM 709 N N . GLU A 1 95 ? 4.805 24.328 8.938 1 97.12 95 GLU A N 1
ATOM 710 C CA . GLU A 1 95 ? 6.117 24.625 9.5 1 97.12 95 GLU A CA 1
ATOM 711 C C . GLU A 1 95 ? 6.789 23.375 10.039 1 97.12 95 GLU A C 1
ATOM 713 O O . GLU A 1 95 ? 7.98 23.156 9.805 1 97.12 95 GLU A O 1
ATOM 718 N N . TYR A 1 96 ? 5.977 22.672 10.727 1 97.88 96 TYR A N 1
ATOM 719 C CA . TYR A 1 96 ? 6.496 21.406 11.242 1 97.88 96 TYR A CA 1
ATOM 720 C C . TYR A 1 96 ? 6.938 20.5 10.102 1 97.88 96 TYR A C 1
ATOM 722 O O . TYR A 1 96 ? 8.016 19.891 10.164 1 97.88 96 TYR A O 1
ATOM 730 N N . TYR A 1 97 ? 6.152 20.391 9.094 1 97.88 97 TYR A N 1
ATOM 731 C CA . TYR A 1 97 ? 6.496 19.578 7.934 1 97.88 97 TYR A CA 1
ATOM 732 C C . TYR A 1 97 ? 7.836 20 7.348 1 97.88 97 TYR A C 1
ATOM 734 O O . TYR A 1 97 ? 8.703 19.156 7.086 1 97.88 97 TYR A O 1
ATOM 742 N N . ASN A 1 98 ? 8.016 21.25 7.117 1 97.44 98 ASN A N 1
ATOM 743 C CA . ASN A 1 98 ? 9.227 21.781 6.496 1 97.44 98 ASN A CA 1
ATOM 744 C C . ASN A 1 98 ? 10.469 21.438 7.32 1 97.44 98 ASN A C 1
ATOM 746 O O . ASN A 1 98 ? 11.508 21.062 6.766 1 97.44 98 ASN A O 1
ATOM 750 N N . THR A 1 99 ? 10.312 21.594 8.578 1 97.56 99 THR A N 1
ATOM 751 C CA . THR A 1 99 ? 11.414 21.281 9.477 1 97.56 99 THR A CA 1
ATOM 752 C C . THR A 1 99 ? 11.789 19.812 9.383 1 97.56 99 THR A C 1
ATOM 754 O O . THR A 1 99 ? 12.969 19.469 9.273 1 97.56 99 THR A O 1
ATOM 757 N N . LYS A 1 100 ? 10.805 18.938 9.43 1 96.94 100 LYS A N 1
ATOM 758 C CA . LYS A 1 100 ? 11.039 17.5 9.367 1 96.94 100 LYS A CA 1
ATOM 759 C C . LYS A 1 100 ? 11.586 17.078 8.008 1 96.94 100 LYS A C 1
ATOM 761 O O . LYS A 1 100 ? 12.492 16.25 7.93 1 96.94 100 LYS A O 1
ATOM 766 N N . GLU A 1 101 ? 11.016 17.688 7.008 1 95.19 101 GLU A N 1
ATOM 767 C CA . GLU A 1 101 ? 11.484 17.391 5.656 1 95.19 101 GLU A CA 1
ATOM 768 C C . GLU A 1 101 ? 12.961 17.734 5.496 1 95.19 101 GLU A C 1
ATOM 770 O O . GLU A 1 101 ? 13.719 16.984 4.887 1 95.19 101 GLU A O 1
ATOM 775 N N . GLU A 1 102 ? 13.305 18.844 6.027 1 95.38 102 GLU A N 1
ATOM 776 C CA . GLU A 1 102 ? 14.703 19.25 5.973 1 95.38 102 GLU A CA 1
ATOM 777 C C . GLU A 1 102 ? 15.602 18.266 6.723 1 95.38 102 GLU A C 1
ATOM 779 O O . GLU A 1 102 ? 16.672 17.906 6.234 1 95.38 102 GLU A O 1
ATOM 784 N N . GLN A 1 103 ? 15.156 17.891 7.898 1 95.62 103 GLN A N 1
ATOM 785 C CA . GLN A 1 103 ? 15.914 16.938 8.711 1 95.62 103 GLN A CA 1
ATOM 786 C C . GLN A 1 103 ? 16.047 15.594 7.996 1 95.62 103 GLN A C 1
ATOM 788 O O . GLN A 1 103 ? 17.125 14.984 8.016 1 95.62 103 GLN A O 1
ATOM 793 N N . PHE A 1 104 ? 15.016 15.141 7.371 1 94.19 104 PHE A N 1
ATOM 794 C CA . PHE A 1 104 ? 15.023 13.875 6.652 1 94.19 104 PHE A CA 1
ATOM 795 C C . PHE A 1 104 ? 15.922 13.953 5.426 1 94.19 104 PHE A C 1
ATOM 797 O O . PHE A 1 104 ? 16.625 12.992 5.109 1 94.19 104 PHE A O 1
ATOM 804 N N . LYS A 1 105 ? 15.898 15.109 4.781 1 93.5 105 LYS A N 1
ATOM 805 C CA . LYS A 1 105 ? 16.672 15.273 3.555 1 93.5 105 LYS A CA 1
ATOM 806 C C . LYS A 1 105 ? 18.172 15.289 3.846 1 93.5 105 LYS A C 1
ATOM 808 O O . LYS A 1 105 ? 18.984 14.945 2.98 1 93.5 105 LYS A O 1
ATOM 813 N N . GLN A 1 106 ? 18.5 15.609 5.02 1 94.56 106 GLN A N 1
ATOM 814 C CA . GLN A 1 106 ? 19.906 15.57 5.414 1 94.56 106 GLN A CA 1
ATOM 815 C C . GLN A 1 106 ? 20.406 14.141 5.504 1 94.56 106 GLN A C 1
ATOM 817 O O . GLN A 1 106 ? 21.578 13.867 5.219 1 94.56 106 GLN A O 1
ATOM 822 N N . VAL A 1 107 ? 19.578 13.289 5.879 1 93.19 107 VAL A N 1
ATOM 823 C CA . VAL A 1 107 ? 19.953 11.891 6.074 1 93.19 107 VAL A CA 1
ATOM 824 C C . VAL A 1 107 ? 19.625 11.094 4.812 1 93.19 107 VAL A C 1
ATOM 826 O O . VAL A 1 107 ? 20.375 10.188 4.43 1 93.19 107 VAL A O 1
ATOM 829 N N . PHE A 1 108 ? 18.5 11.438 4.207 1 91 108 PHE A N 1
ATOM 830 C CA . PHE A 1 108 ? 18.031 10.742 3.02 1 91 108 PHE A CA 1
ATOM 831 C C . PHE A 1 108 ? 17.953 11.695 1.829 1 91 108 PHE A C 1
ATOM 833 O O . PHE A 1 108 ? 16.875 11.93 1.287 1 91 108 PHE A O 1
ATOM 840 N N . LYS A 1 109 ? 19.047 12.109 1.318 1 92.5 109 LYS A N 1
ATOM 841 C CA . LYS A 1 109 ? 19.141 13.148 0.297 1 92.5 109 LYS A CA 1
ATOM 842 C C . LYS A 1 109 ? 18.531 12.68 -1.021 1 92.5 109 LYS A C 1
ATOM 844 O O . LYS A 1 109 ? 17.969 13.484 -1.766 1 92.5 109 LYS A O 1
ATOM 849 N N . ASP A 1 110 ? 18.562 11.422 -1.277 1 94.25 110 ASP A N 1
ATOM 850 C CA . ASP A 1 110 ? 18.156 10.906 -2.582 1 94.25 110 ASP A CA 1
ATOM 851 C C . ASP A 1 110 ? 16.688 10.5 -2.582 1 94.25 110 ASP A C 1
ATOM 853 O O . ASP A 1 110 ? 16.156 10.102 -3.615 1 94.25 110 ASP A O 1
ATOM 857 N N . LEU A 1 111 ? 16.094 10.672 -1.438 1 94.5 111 LEU A N 1
ATOM 858 C CA . LEU A 1 111 ? 14.688 10.258 -1.352 1 94.5 111 LEU A CA 1
ATOM 859 C C . LEU A 1 111 ? 13.758 11.461 -1.479 1 94.5 111 LEU A C 1
ATOM 861 O O . LEU A 1 111 ? 14.117 12.57 -1.074 1 94.5 111 LEU A O 1
ATOM 865 N N . ASP A 1 112 ? 12.641 11.188 -2.066 1 94.38 112 ASP A N 1
ATOM 866 C CA . ASP A 1 112 ? 11.664 12.25 -2.297 1 94.38 112 ASP A CA 1
ATOM 867 C C . ASP A 1 112 ? 10.438 12.07 -1.399 1 94.38 112 ASP A C 1
ATOM 869 O O . ASP A 1 112 ? 10.164 10.969 -0.932 1 94.38 112 ASP A O 1
ATOM 873 N N . PHE A 1 113 ? 9.836 13.211 -1.217 1 96.25 113 PHE A N 1
ATOM 874 C CA . PHE A 1 113 ? 8.484 13.164 -0.658 1 96.25 113 PHE A CA 1
ATOM 875 C C . PHE A 1 113 ? 7.504 12.578 -1.662 1 96.25 113 PHE A C 1
ATOM 877 O O . PHE A 1 113 ? 7.34 13.117 -2.762 1 96.25 113 PHE A O 1
ATOM 884 N N . LEU A 1 114 ? 6.828 11.531 -1.3 1 96.62 114 LEU A N 1
ATOM 885 C CA . LEU A 1 114 ? 5.973 10.828 -2.246 1 96.62 114 LEU A CA 1
ATOM 886 C C . LEU A 1 114 ? 4.5 11.141 -1.981 1 96.62 114 LEU A C 1
ATOM 888 O O . LEU A 1 114 ? 3.672 11.055 -2.891 1 96.62 114 LEU A O 1
ATOM 892 N N . GLY A 1 115 ? 4.199 11.359 -0.757 1 97.81 115 GLY A N 1
ATOM 893 C CA . GLY A 1 115 ? 2.816 11.516 -0.343 1 97.81 115 GLY A CA 1
ATOM 894 C C . GLY A 1 115 ? 2.621 11.375 1.155 1 97.81 115 GLY A C 1
ATOM 895 O O . GLY A 1 115 ? 3.471 11.797 1.94 1 97.81 115 GLY A O 1
ATOM 896 N N . TRP A 1 116 ? 1.362 10.859 1.461 1 98.12 116 TRP A N 1
ATOM 897 C CA . TRP A 1 116 ? 1.039 10.844 2.885 1 98.12 116 TRP A CA 1
ATOM 898 C C . TRP A 1 116 ? 0.192 9.625 3.232 1 98.12 116 TRP A C 1
ATOM 900 O O . TRP A 1 116 ? -0.407 9 2.35 1 98.12 116 TRP A O 1
ATOM 910 N N . TYR A 1 117 ? 0.276 9.234 4.473 1 97.5 117 TYR A N 1
ATOM 911 C CA . TYR A 1 117 ? -0.571 8.164 4.98 1 97.5 117 TYR A CA 1
ATOM 912 C C . TYR A 1 117 ? -1.528 8.68 6.047 1 97.5 117 TYR A C 1
ATOM 914 O O . TYR A 1 117 ? -1.272 9.711 6.668 1 97.5 117 TYR A O 1
ATOM 922 N N . THR A 1 118 ? -2.582 7.98 6.238 1 96.69 118 THR A N 1
ATOM 923 C CA . THR A 1 118 ? -3.477 8.188 7.375 1 96.69 118 THR A CA 1
ATOM 924 C C . THR A 1 118 ? -4.152 6.875 7.773 1 96.69 118 THR A C 1
ATOM 926 O O . THR A 1 118 ? -3.971 5.852 7.113 1 96.69 118 THR A O 1
ATOM 929 N N . THR A 1 119 ? -4.684 6.895 8.906 1 93.62 119 THR A N 1
ATOM 930 C CA . THR A 1 119 ? -5.383 5.711 9.398 1 93.62 119 THR A CA 1
ATOM 931 C C . THR A 1 119 ? -6.891 5.938 9.406 1 93.62 119 THR A C 1
ATOM 933 O O . THR A 1 119 ? -7.352 7.078 9.414 1 93.62 119 THR A O 1
ATOM 936 N N . GLY A 1 120 ? -7.629 4.777 9.32 1 84.62 120 GLY A N 1
ATOM 937 C CA . GLY A 1 120 ? -9.078 4.883 9.391 1 84.62 120 GLY A CA 1
ATOM 938 C C . GLY A 1 120 ? -9.781 4.07 8.32 1 84.62 120 GLY A C 1
ATOM 939 O O . GLY A 1 120 ? -9.18 3.203 7.688 1 84.62 120 GLY A O 1
ATOM 940 N N . GLY A 1 121 ? -11.117 4.383 8.188 1 78.56 121 GLY A N 1
ATOM 941 C CA . GLY A 1 121 ? -11.93 3.682 7.207 1 78.56 121 GLY A CA 1
ATOM 942 C C . GLY A 1 121 ? -11.797 4.25 5.809 1 78.56 121 GLY A C 1
ATOM 943 O O . GLY A 1 121 ? -10.703 4.629 5.391 1 78.56 121 GLY A O 1
ATOM 944 N N . LEU A 1 122 ? -12.805 4.305 5.105 1 78.62 122 LEU A N 1
ATOM 945 C CA . LEU A 1 122 ? -12.82 4.781 3.725 1 78.62 122 LEU A CA 1
ATOM 946 C C . LEU A 1 122 ? -12.523 6.273 3.658 1 78.62 122 LEU A C 1
ATOM 948 O O . LEU A 1 122 ? -12.828 7.016 4.598 1 78.62 122 LEU A O 1
ATOM 952 N N . PRO A 1 123 ? -11.875 6.59 2.613 1 83.12 123 PRO A N 1
ATOM 953 C CA . PRO A 1 123 ? -11.625 8.023 2.439 1 83.12 123 PRO A CA 1
ATOM 954 C C . PRO A 1 123 ? -12.898 8.859 2.561 1 83.12 123 PRO A C 1
ATOM 956 O O . PRO A 1 123 ? -13.953 8.461 2.057 1 83.12 123 PRO A O 1
ATOM 959 N N . ASP A 1 124 ? -12.734 9.93 3.318 1 87.56 124 ASP A N 1
ATOM 960 C CA . ASP A 1 124 ? -13.891 10.797 3.512 1 87.56 124 ASP A CA 1
ATOM 961 C C . ASP A 1 124 ? -13.547 12.25 3.174 1 87.56 124 ASP A C 1
ATOM 963 O O . ASP A 1 124 ? -12.477 12.531 2.629 1 87.56 124 ASP A O 1
ATOM 967 N N . GLU A 1 125 ? -14.484 13.133 3.428 1 90.81 125 GLU A N 1
A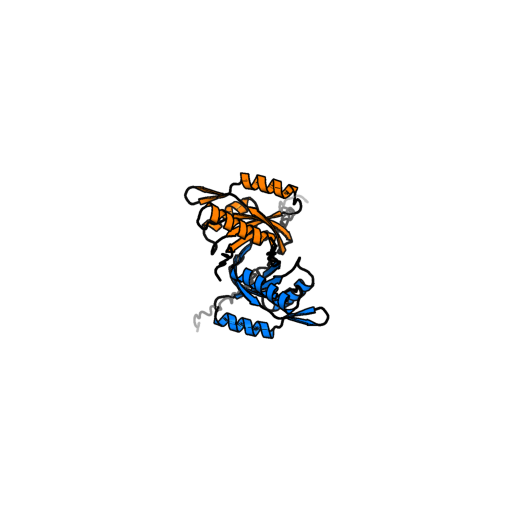TOM 968 C CA . GLU A 1 125 ? -14.312 14.539 3.059 1 90.81 125 GLU A CA 1
ATOM 969 C C . GLU A 1 125 ? -13.094 15.141 3.748 1 90.81 125 GLU A C 1
ATOM 971 O O . GLU A 1 125 ? -12.398 15.984 3.172 1 90.81 125 GLU A O 1
ATOM 976 N N . SER A 1 126 ? -12.906 14.781 4.934 1 91.75 126 SER A N 1
ATOM 977 C CA . SER A 1 126 ? -11.75 15.273 5.664 1 91.75 126 SER A CA 1
ATOM 978 C C . SER A 1 126 ? -10.445 14.867 4.98 1 91.75 126 SER A C 1
ATOM 980 O O . SER A 1 126 ? -9.508 15.664 4.891 1 91.75 126 SER A O 1
ATOM 982 N N . ASP A 1 127 ? -10.461 13.68 4.496 1 92.62 127 ASP A N 1
ATOM 983 C CA . ASP A 1 127 ? -9.289 13.188 3.777 1 92.62 127 ASP A CA 1
ATOM 984 C C . ASP A 1 127 ? -9.047 14 2.508 1 92.62 127 ASP A C 1
ATOM 986 O O . ASP A 1 127 ? -7.895 14.281 2.156 1 92.62 127 ASP A O 1
ATOM 990 N N . ILE A 1 128 ? -10.117 14.359 1.948 1 91.12 128 ILE A N 1
ATOM 991 C CA . ILE A 1 128 ? -10.023 15.117 0.703 1 91.12 128 ILE A CA 1
ATOM 992 C C . ILE A 1 128 ? -9.43 16.5 0.98 1 91.12 128 ILE A C 1
ATOM 994 O O . ILE A 1 128 ? -8.555 16.969 0.24 1 91.12 128 ILE A O 1
ATOM 998 N N . LYS A 1 129 ? -9.883 17.047 1.989 1 95 129 LYS A N 1
ATOM 999 C CA . LYS A 1 129 ? -9.375 18.359 2.359 1 95 129 LYS A CA 1
ATOM 1000 C C . LYS A 1 129 ? -7.898 18.297 2.719 1 95 129 LYS A C 1
ATOM 1002 O O . LYS A 1 129 ? -7.121 19.172 2.334 1 95 129 LYS A O 1
ATOM 1007 N N . LEU A 1 130 ? -7.547 17.328 3.445 1 95.25 130 LEU A N 1
ATOM 1008 C CA . LEU A 1 130 ? -6.148 17.125 3.809 1 95.25 130 LEU A CA 1
ATOM 1009 C C . LEU A 1 130 ? -5.297 16.875 2.568 1 95.25 130 LEU A C 1
ATOM 1011 O O . LEU A 1 130 ? -4.195 17.422 2.447 1 95.25 130 LEU A O 1
ATOM 1015 N N . HIS A 1 131 ? -5.863 16.109 1.682 1 94.75 131 HIS A N 1
ATOM 1016 C CA . HIS A 1 131 ? -5.148 15.812 0.446 1 94.75 131 HIS A CA 1
ATOM 1017 C C . HIS A 1 131 ? -4.906 17.078 -0.373 1 94.75 131 HIS A C 1
ATOM 1019 O O . HIS A 1 131 ? -3.848 17.219 -0.989 1 94.75 131 HIS A O 1
ATOM 1025 N N . LYS A 1 132 ? -5.859 17.875 -0.384 1 94.44 132 LYS A N 1
ATOM 1026 C CA . LYS A 1 132 ? -5.699 19.141 -1.09 1 94.44 132 LYS A CA 1
ATOM 1027 C C . LYS A 1 132 ? -4.531 19.953 -0.524 1 94.44 132 LYS A C 1
ATOM 1029 O O . LYS A 1 132 ? -3.781 20.578 -1.275 1 94.44 132 LYS A O 1
ATOM 1034 N N . GLN A 1 133 ? -4.406 19.922 0.736 1 96.38 133 GLN A N 1
ATOM 1035 C CA . GLN A 1 133 ? -3.281 20.609 1.364 1 96.38 133 GLN A CA 1
ATOM 1036 C C . GLN A 1 133 ? -1.953 19.984 0.961 1 96.38 133 GLN A C 1
ATOM 1038 O O . GLN A 1 133 ? -0.979 20.688 0.696 1 96.38 133 GLN A O 1
ATOM 1043 N N . ILE A 1 134 ? -1.896 18.672 0.907 1 96.25 134 ILE A N 1
ATOM 1044 C CA . ILE A 1 134 ? -0.676 17.953 0.573 1 96.25 134 ILE A CA 1
ATOM 1045 C C . ILE A 1 134 ? -0.303 18.203 -0.885 1 96.25 134 ILE A C 1
ATOM 1047 O O . ILE A 1 134 ? 0.88 18.266 -1.229 1 96.25 134 ILE A O 1
ATOM 1051 N N . CYS A 1 135 ? -1.31 18.438 -1.702 1 94.25 135 CYS A N 1
ATOM 1052 C CA . CYS A 1 135 ? -1.087 18.734 -3.113 1 94.25 135 CYS A CA 1
ATOM 1053 C C . CYS A 1 135 ? -0.315 20.031 -3.285 1 94.25 135 CYS A C 1
ATOM 1055 O O . CYS A 1 135 ? 0.344 20.234 -4.309 1 94.25 135 CYS A O 1
ATOM 1057 N N . GLU A 1 136 ? -0.397 20.844 -2.318 1 94.38 136 GLU A N 1
ATOM 1058 C CA . GLU A 1 136 ? 0.375 22.078 -2.355 1 94.38 136 GLU A CA 1
ATOM 1059 C C . GLU A 1 136 ? 1.859 21.812 -2.123 1 94.38 136 GLU A C 1
ATOM 1061 O O . GLU A 1 136 ? 2.707 22.641 -2.473 1 94.38 136 GLU A O 1
ATOM 1066 N N . ILE A 1 137 ? 2.164 20.719 -1.531 1 91.81 137 ILE A N 1
ATOM 1067 C CA . ILE A 1 137 ? 3.535 20.297 -1.26 1 91.81 137 ILE A CA 1
ATOM 1068 C C . ILE A 1 137 ? 4.062 19.469 -2.434 1 91.81 137 ILE A C 1
ATOM 1070 O O . ILE A 1 137 ? 5.199 19.672 -2.873 1 91.81 137 ILE A O 1
ATOM 1074 N N . ASN A 1 138 ? 3.283 18.562 -2.949 1 90.69 138 ASN A N 1
ATOM 1075 C CA . ASN A 1 138 ? 3.555 17.672 -4.07 1 90.69 138 ASN A CA 1
ATOM 1076 C C . ASN A 1 138 ? 2.393 17.641 -5.059 1 90.69 138 ASN A C 1
ATOM 1078 O O . ASN A 1 138 ? 1.232 17.547 -4.656 1 90.69 138 ASN A O 1
ATOM 1082 N N . GLU A 1 139 ? 2.727 17.641 -6.289 1 88 139 GLU A N 1
ATOM 1083 C CA . GLU A 1 139 ? 1.712 17.781 -7.328 1 88 139 GLU A CA 1
ATOM 1084 C C . GLU A 1 139 ? 0.853 16.516 -7.426 1 88 139 GLU A C 1
ATOM 1086 O O . GLU A 1 139 ? -0.341 16.594 -7.723 1 88 139 GLU A O 1
ATOM 1091 N N . SER A 1 140 ? 1.428 15.422 -7.203 1 90.19 140 SER A N 1
ATOM 1092 C CA . SER A 1 140 ? 0.698 14.164 -7.332 1 90.19 140 SER A CA 1
ATOM 1093 C C . SER A 1 140 ? 1.072 13.188 -6.223 1 90.19 140 SER A C 1
ATOM 1095 O O . SER A 1 140 ? 1.633 12.125 -6.488 1 90.19 140 SER A O 1
ATOM 1097 N N . PRO A 1 141 ? 0.66 13.648 -5.074 1 95.25 141 PRO A N 1
ATOM 1098 C CA . PRO A 1 141 ? 1.047 12.797 -3.949 1 95.25 141 PRO A CA 1
ATOM 1099 C C . PRO A 1 141 ? 0.259 11.484 -3.902 1 95.25 141 PRO A C 1
ATOM 1101 O O . PRO A 1 141 ? -0.927 11.461 -4.238 1 95.25 141 PRO A O 1
ATOM 1104 N N . ILE A 1 142 ? 0.936 10.477 -3.467 1 95.19 142 ILE A N 1
ATOM 1105 C CA . ILE A 1 142 ? 0.213 9.242 -3.18 1 95.19 142 ILE A CA 1
ATOM 1106 C C . ILE A 1 142 ? -0.502 9.367 -1.835 1 95.19 142 ILE A C 1
ATOM 1108 O O . ILE A 1 142 ? 0.019 9.984 -0.902 1 95.19 142 ILE A O 1
ATOM 1112 N N . PHE A 1 143 ? -1.711 8.867 -1.823 1 95.44 143 PHE A N 1
ATOM 1113 C CA . PHE A 1 143 ? -2.51 8.789 -0.605 1 95.44 143 PHE A CA 1
ATOM 1114 C C . PHE A 1 143 ? -2.67 7.34 -0.155 1 95.44 143 PHE A C 1
ATOM 1116 O O . PHE A 1 143 ? -3.311 6.539 -0.838 1 95.44 143 PHE A O 1
ATOM 1123 N N . LEU A 1 144 ? -2.088 7.012 0.973 1 95.25 144 LEU A N 1
ATOM 1124 C CA . LEU A 1 144 ? -2.135 5.66 1.524 1 95.25 144 LEU A CA 1
ATOM 1125 C C . LEU A 1 144 ? -2.984 5.621 2.791 1 95.25 144 LEU A C 1
ATOM 1127 O O . LEU A 1 144 ? -2.639 6.246 3.795 1 95.25 144 LEU A O 1
ATOM 1131 N N . LYS A 1 145 ? -4.02 4.926 2.732 1 94.19 145 LYS A N 1
ATOM 1132 C CA . LYS A 1 145 ? -4.867 4.746 3.906 1 94.19 145 LYS A CA 1
ATOM 1133 C C . LYS A 1 145 ? -4.789 3.314 4.43 1 94.19 145 LYS A C 1
ATOM 1135 O O . LYS A 1 145 ? -4.98 2.359 3.672 1 94.19 145 LYS A O 1
ATOM 1140 N N . MET A 1 146 ? -4.426 3.227 5.703 1 90.56 146 MET A N 1
ATOM 1141 C CA . MET A 1 146 ? -4.266 1.913 6.32 1 90.56 146 MET A CA 1
ATOM 1142 C C . MET A 1 146 ? -5.031 1.831 7.637 1 90.56 146 MET A C 1
ATOM 1144 O O . MET A 1 146 ? -5.152 2.826 8.352 1 90.56 146 MET A O 1
ATOM 1148 N N . ASN A 1 147 ? -5.613 0.666 7.906 1 80.81 147 ASN A N 1
ATOM 1149 C CA . ASN A 1 147 ? -6.215 0.43 9.219 1 80.81 147 ASN A CA 1
ATOM 1150 C C . ASN A 1 147 ? -5.281 -0.354 10.133 1 80.81 147 ASN A C 1
ATOM 1152 O O . ASN A 1 147 ? -4.918 -1.492 9.828 1 80.81 147 ASN A O 1
ATOM 1156 N N . PRO A 1 148 ? -4.859 0.413 11.148 1 72.62 148 PRO A N 1
ATOM 1157 C CA . PRO A 1 148 ? -3.916 -0.28 12.031 1 72.62 148 PRO A CA 1
ATOM 1158 C C . PRO A 1 148 ? -4.496 -1.562 12.625 1 72.62 148 PRO A C 1
ATOM 1160 O O . PRO A 1 148 ? -5.707 -1.658 12.828 1 72.62 148 PRO A O 1
ATOM 1163 N N . LEU A 1 149 ? -3.748 -2.721 12.484 1 62.41 149 LEU A N 1
ATOM 1164 C CA . LEU A 1 149 ? -4.133 -3.994 13.086 1 62.41 149 LEU A CA 1
ATOM 1165 C C . LEU A 1 149 ? -4.281 -3.861 14.602 1 62.41 149 LEU A C 1
ATOM 1167 O O . LEU A 1 149 ? -3.387 -3.342 15.273 1 62.41 149 LEU A O 1
ATOM 1171 N N . ALA A 1 150 ? -5.539 -3.568 15.023 1 47.88 150 ALA A N 1
ATOM 1172 C CA . ALA A 1 150 ? -5.621 -3.637 16.484 1 47.88 150 ALA A CA 1
ATOM 1173 C C . ALA A 1 150 ? -5.059 -4.957 17 1 47.88 150 ALA A C 1
ATOM 1175 O O . ALA A 1 150 ? -5.441 -6.031 16.531 1 47.88 150 ALA A O 1
ATOM 1176 N N . ARG A 1 151 ? -3.795 -5.117 17.203 1 46.38 151 ARG A N 1
ATOM 1177 C CA . ARG A 1 151 ? -3.234 -6.281 17.875 1 46.38 151 ARG A CA 1
ATOM 1178 C C . ARG A 1 151 ? -4.227 -6.859 18.891 1 46.38 151 ARG A C 1
ATOM 1180 O O . ARG A 1 151 ? -4.598 -6.195 19.859 1 46.38 151 ARG A O 1
ATOM 1187 N N . ASN A 1 152 ? -5.336 -7.32 18.484 1 37.5 152 ASN A N 1
ATOM 1188 C CA . ASN A 1 152 ? -5.961 -8.094 19.562 1 37.5 152 ASN A CA 1
ATOM 1189 C C . ASN A 1 152 ? -5.004 -9.141 20.125 1 37.5 152 ASN A C 1
ATOM 1191 O O . ASN A 1 152 ? -4.539 -10.016 19.391 1 37.5 152 ASN A O 1
ATOM 1195 N N . ALA A 1 153 ? -4.027 -8.961 20.953 1 34.53 153 ALA A N 1
ATOM 1196 C CA . ALA A 1 153 ? -3.465 -9.906 21.922 1 34.53 153 ALA A CA 1
ATOM 1197 C C . ALA A 1 153 ? -4.527 -10.883 22.406 1 34.53 153 ALA A C 1
ATOM 1199 O O . ALA A 1 153 ? -4.242 -11.75 23.234 1 34.53 153 ALA A O 1
ATOM 1200 N N . ASP A 1 154 ? -5.75 -10.586 22.344 1 30.31 154 ASP A N 1
ATOM 1201 C CA . ASP A 1 154 ? -6.508 -11.523 23.172 1 30.31 154 ASP A CA 1
ATOM 1202 C C . ASP A 1 154 ? -6.629 -12.883 22.484 1 30.31 154 ASP A C 1
ATOM 1204 O O . ASP A 1 154 ? -7.398 -13.734 22.938 1 30.31 154 ASP A O 1
ATOM 1208 N N . VAL A 1 155 ? -5.969 -13.117 21.281 1 27.22 155 VAL A N 1
ATOM 1209 C CA . VAL A 1 155 ? -6.27 -14.539 21.25 1 27.22 155 VAL A CA 1
ATOM 1210 C C . VAL A 1 155 ? -5.395 -15.281 22.266 1 27.22 155 VAL A C 1
ATOM 1212 O O . VAL A 1 155 ? -4.262 -14.867 22.531 1 27.22 155 VAL A O 1
ATOM 1215 N N . MET B 1 1 ? 32.125 51.875 -66.062 1 19.94 1 MET B N 1
ATOM 1216 C CA . MET B 1 1 ? 32.438 51.938 -64.625 1 19.94 1 MET B CA 1
ATOM 1217 C C . MET B 1 1 ? 31.5 51 -63.875 1 19.94 1 MET B C 1
ATOM 1219 O O . MET B 1 1 ? 30.438 51.438 -63.406 1 19.94 1 MET B O 1
ATOM 1223 N N . ALA B 1 2 ? 31.312 49.875 -64.375 1 27.5 2 ALA B N 1
ATOM 1224 C CA . ALA B 1 2 ? 30.531 48.625 -64.188 1 27.5 2 ALA B CA 1
ATOM 1225 C C . ALA B 1 2 ? 30.906 47.938 -62.906 1 27.5 2 ALA B C 1
ATOM 1227 O O . ALA B 1 2 ? 31.875 47.188 -62.844 1 27.5 2 ALA B O 1
ATOM 1228 N N . THR B 1 3 ? 30.812 48.75 -61.812 1 21.72 3 THR B N 1
ATOM 1229 C CA . THR B 1 3 ? 31.359 48.25 -60.562 1 21.72 3 THR B CA 1
ATOM 1230 C C . THR B 1 3 ? 30.797 46.875 -60.25 1 21.72 3 THR B C 1
ATOM 1232 O O . THR B 1 3 ? 29.734 46.5 -60.75 1 21.72 3 THR B O 1
ATOM 1235 N N . LYS B 1 4 ? 31.359 46.188 -59.125 1 23.42 4 LYS B N 1
ATOM 1236 C CA . LYS B 1 4 ? 31.609 44.938 -58.469 1 23.42 4 LYS B CA 1
ATOM 1237 C C . LYS B 1 4 ? 30.312 44.219 -58.094 1 23.42 4 LYS B C 1
ATOM 1239 O O . LYS B 1 4 ? 29.25 44.844 -58 1 23.42 4 LYS B O 1
ATOM 1244 N N . MET B 1 5 ? 30.422 42.906 -57.625 1 22.66 5 MET B N 1
ATOM 1245 C CA . MET B 1 5 ? 30 41.5 -57.5 1 22.66 5 MET B CA 1
ATOM 1246 C C . MET B 1 5 ? 29 41.344 -56.344 1 22.66 5 MET B C 1
ATOM 1248 O O . MET B 1 5 ? 28.234 40.375 -56.344 1 22.66 5 MET B O 1
ATOM 1252 N N . GLU B 1 6 ? 29.062 42.094 -55.156 1 23.38 6 GLU B N 1
ATOM 1253 C CA . GLU B 1 6 ? 29.016 41.375 -53.906 1 23.38 6 GLU B CA 1
ATOM 1254 C C . GLU B 1 6 ? 27.672 40.688 -53.719 1 23.38 6 GLU B C 1
ATOM 1256 O O . GLU B 1 6 ? 26.672 41.062 -54.312 1 23.38 6 GLU B O 1
ATOM 1261 N N . VAL B 1 7 ? 27.531 39.625 -52.594 1 25.44 7 VAL B N 1
ATOM 1262 C CA . VAL B 1 7 ? 27.109 38.344 -52.031 1 25.44 7 VAL B CA 1
ATOM 1263 C C . VAL B 1 7 ? 25.734 38.5 -51.375 1 25.44 7 VAL B C 1
ATOM 1265 O O . VAL B 1 7 ? 25.094 37.531 -51 1 25.44 7 VAL B O 1
ATOM 1268 N N . ASP B 1 8 ? 25.094 39.656 -51.156 1 25.06 8 ASP B N 1
ATOM 1269 C CA . ASP B 1 8 ? 24.469 39.719 -49.812 1 25.06 8 ASP B CA 1
ATOM 1270 C C . ASP B 1 8 ? 23.297 38.75 -49.688 1 25.06 8 ASP B C 1
ATOM 1272 O O . ASP B 1 8 ? 22.328 38.875 -50.438 1 25.06 8 ASP B O 1
ATOM 1276 N N . GLN B 1 9 ? 23.594 37.406 -49.344 1 24.34 9 GLN B N 1
ATOM 1277 C CA . GLN B 1 9 ? 22.844 36.219 -49.031 1 24.34 9 GLN B CA 1
ATOM 1278 C C . GLN B 1 9 ? 21.781 36.5 -47.969 1 24.34 9 GLN B C 1
ATOM 1280 O O . GLN B 1 9 ? 22.094 36.75 -46.812 1 24.34 9 GLN B O 1
ATOM 1285 N N . SER B 1 10 ? 20.969 37.469 -48.125 1 28.27 10 SER B N 1
ATOM 1286 C CA . SER B 1 10 ? 20.094 37.75 -46.969 1 28.27 10 SER B CA 1
ATOM 1287 C C . SER B 1 10 ? 19.328 36.5 -46.562 1 28.27 10 SER B C 1
ATOM 1289 O O . SER B 1 10 ? 18.688 35.844 -47.406 1 28.27 10 SER B O 1
ATOM 1291 N N . PRO B 1 11 ? 19.922 35.75 -45.594 1 26.81 11 PRO B N 1
ATOM 1292 C CA . PRO B 1 11 ? 19.438 34.438 -45.094 1 26.81 11 PRO B CA 1
ATOM 1293 C C . PRO B 1 11 ? 17.953 34.469 -44.781 1 26.81 11 PRO B C 1
ATOM 1295 O O . PRO B 1 11 ? 17.406 35.531 -44.406 1 26.81 11 PRO B O 1
ATOM 1298 N N . PRO B 1 12 ? 17.188 33.75 -45.531 1 26.89 12 PRO B N 1
ATOM 1299 C CA . PRO B 1 12 ? 15.758 33.562 -45.281 1 26.89 12 PRO B CA 1
ATOM 1300 C C . PRO B 1 12 ? 15.445 33.281 -43.812 1 26.89 12 PRO B C 1
ATOM 1302 O O . PRO B 1 12 ? 16.141 32.5 -43.156 1 26.89 12 PRO B O 1
ATOM 1305 N N . SER B 1 13 ? 15.344 34.312 -42.938 1 26.08 13 SER B N 1
ATOM 1306 C CA . SER B 1 13 ? 14.984 34.125 -41.531 1 26.08 13 SER B CA 1
ATOM 1307 C C . SER B 1 13 ? 13.852 33.125 -41.406 1 26.08 13 SER B C 1
ATOM 1309 O O . SER B 1 13 ? 12.734 33.375 -41.875 1 26.08 13 SER B O 1
ATOM 1311 N N . GLY B 1 14 ? 14.141 31.828 -41.719 1 23.41 14 GLY B N 1
ATOM 1312 C CA . GLY B 1 14 ? 13.32 30.672 -41.375 1 23.41 14 GLY B CA 1
ATOM 1313 C C . GLY B 1 14 ? 12.711 30.734 -40 1 23.41 14 GLY B C 1
ATOM 1314 O O . GLY B 1 14 ? 13.43 30.75 -39 1 23.41 14 GLY B O 1
ATOM 1315 N N . LYS B 1 15 ? 11.789 31.656 -39.812 1 25.55 15 LYS B N 1
ATOM 1316 C CA . LYS B 1 15 ? 11.07 31.703 -38.531 1 25.55 15 LYS B CA 1
ATOM 1317 C C . LYS B 1 15 ? 10.719 30.312 -38.062 1 25.55 15 LYS B C 1
ATOM 1319 O O . LYS B 1 15 ? 10.258 29.469 -38.812 1 25.55 15 LYS B O 1
ATOM 1324 N N . SER B 1 16 ? 11.57 29.812 -37.031 1 26.27 16 SER B N 1
ATOM 1325 C CA . SER B 1 16 ? 11.469 28.641 -36.156 1 26.27 16 SER B CA 1
ATOM 1326 C C . SER B 1 16 ? 10.031 28.391 -35.719 1 26.27 16 SER B C 1
ATOM 1328 O O . SER B 1 16 ? 9.312 29.312 -35.344 1 26.27 16 SER B O 1
ATOM 1330 N N . VAL B 1 17 ? 9.344 27.531 -36.469 1 26.94 17 VAL B N 1
ATOM 1331 C CA . VAL B 1 17 ? 8.109 26.859 -36.062 1 26.94 17 VAL B CA 1
ATOM 1332 C C . VAL B 1 17 ? 8.203 26.438 -34.625 1 26.94 17 VAL B C 1
ATOM 1334 O O . VAL B 1 17 ? 9.016 25.578 -34.25 1 26.94 17 VAL B O 1
ATOM 1337 N N . PRO B 1 18 ? 8.438 27.438 -33.75 1 29.45 18 PRO B N 1
ATOM 1338 C CA . PRO B 1 18 ? 8.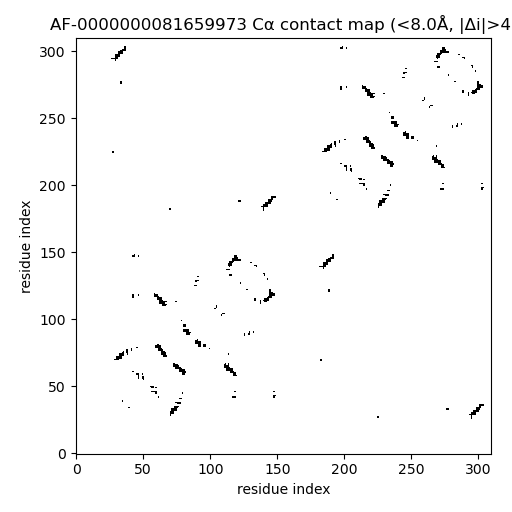609 26.969 -32.375 1 29.45 18 PRO B CA 1
ATOM 1339 C C . PRO B 1 18 ? 7.492 26.031 -31.938 1 29.45 18 PRO B C 1
ATOM 1341 O O . PRO B 1 18 ? 7.324 25.781 -30.75 1 29.45 18 PRO B O 1
ATOM 1344 N N . GLY B 1 19 ? 6.676 25.484 -32.875 1 29.72 19 GLY B N 1
ATOM 1345 C CA . GLY B 1 19 ? 5.586 24.859 -32.156 1 29.72 19 GLY B CA 1
ATOM 1346 C C . GLY B 1 19 ? 6.066 23.922 -31.047 1 29.72 19 GLY B C 1
ATOM 1347 O O . GLY B 1 19 ? 6.633 22.875 -31.328 1 29.72 19 GLY B O 1
ATOM 1348 N N . SER B 1 20 ? 6.809 24.484 -30.109 1 29.52 20 SER B N 1
ATOM 1349 C CA . SER B 1 20 ? 7.266 23.719 -28.953 1 29.52 20 SER B CA 1
ATOM 1350 C C . SER B 1 20 ? 6.188 22.75 -28.484 1 29.52 20 SER B C 1
ATOM 1352 O O . SER B 1 20 ? 5.074 23.172 -28.156 1 29.52 20 SER B O 1
ATOM 1354 N N . VAL B 1 21 ? 6.004 21.594 -29.188 1 30.47 21 VAL B N 1
ATOM 1355 C CA . VAL B 1 21 ? 5.328 20.453 -28.578 1 30.47 21 VAL B CA 1
ATOM 1356 C C . VAL B 1 21 ? 5.555 20.453 -27.078 1 30.47 21 VAL B C 1
ATOM 1358 O O . VAL B 1 21 ? 6.688 20.312 -26.609 1 30.47 21 VAL B O 1
ATOM 1361 N N . MET B 1 22 ? 5.074 21.516 -26.391 1 30.27 22 MET B N 1
ATOM 1362 C CA . MET B 1 22 ? 5.023 21.391 -24.938 1 30.27 22 MET B CA 1
ATOM 1363 C C . MET B 1 22 ? 4.891 19.922 -24.516 1 30.27 22 MET B C 1
ATOM 1365 O O . MET B 1 22 ? 3.979 19.234 -24.984 1 30.27 22 MET B O 1
ATOM 1369 N N . ALA B 1 23 ? 5.867 19.141 -24.703 1 31.83 23 ALA B N 1
ATOM 1370 C CA . ALA B 1 23 ? 5.957 17.797 -24.109 1 31.83 23 ALA B CA 1
ATOM 1371 C C . ALA B 1 23 ? 5.035 17.688 -22.906 1 31.83 23 ALA B C 1
ATOM 1373 O O . ALA B 1 23 ? 5.109 18.484 -21.969 1 31.83 23 ALA B O 1
ATOM 1374 N N . SER B 1 24 ? 3.715 17.5 -23.062 1 32.78 24 SER B N 1
ATOM 1375 C CA . SER B 1 24 ? 2.809 17.141 -21.984 1 32.78 24 SER B CA 1
ATOM 1376 C C . SER B 1 24 ? 3.541 16.391 -20.875 1 32.78 24 SER B C 1
ATOM 1378 O O . SER B 1 24 ? 4.059 15.289 -21.094 1 32.78 24 SER B O 1
ATOM 1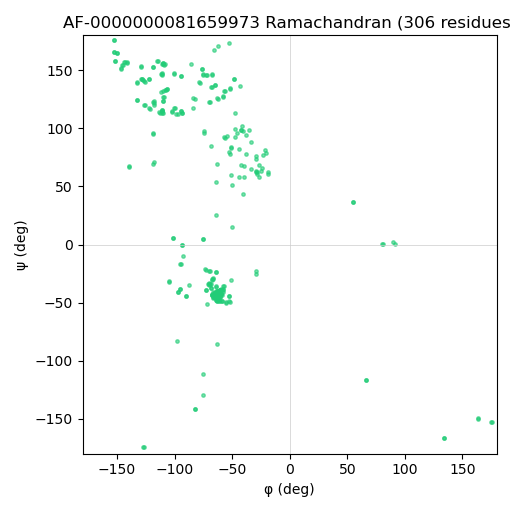380 N N . ALA B 1 25 ? 4.559 16.891 -20.234 1 36.94 25 ALA B N 1
ATOM 1381 C CA . ALA B 1 25 ? 5.031 16.375 -18.953 1 36.94 25 ALA B CA 1
ATOM 1382 C C . ALA B 1 25 ? 3.951 15.539 -18.266 1 36.94 25 ALA B C 1
ATOM 1384 O O . ALA B 1 25 ? 2.904 16.062 -17.875 1 36.94 25 ALA B O 1
ATOM 1385 N N . GLY B 1 26 ? 3.451 14.469 -18.797 1 38.72 26 GLY B N 1
ATOM 1386 C CA . GLY B 1 26 ? 2.436 13.539 -18.344 1 38.72 26 GLY B CA 1
ATOM 1387 C C . GLY B 1 26 ? 2.273 13.523 -16.844 1 38.72 26 GLY B C 1
ATOM 1388 O O . GLY B 1 26 ? 3.172 13.086 -16.109 1 38.72 26 GLY B O 1
ATOM 1389 N N . THR B 1 27 ? 1.842 14.516 -16.141 1 45.41 27 THR B N 1
ATOM 1390 C CA . THR B 1 27 ? 1.495 14.664 -14.734 1 45.41 27 THR B CA 1
ATOM 1391 C C . THR B 1 27 ? 0.999 13.344 -14.148 1 45.41 27 THR B C 1
ATOM 1393 O O . THR B 1 27 ? 0.021 12.773 -14.641 1 45.41 27 THR B O 1
ATOM 1396 N N . THR B 1 28 ? 1.932 12.398 -13.914 1 56.06 28 THR B N 1
ATOM 1397 C CA . THR B 1 28 ? 1.524 11.164 -13.258 1 56.06 28 THR B CA 1
ATOM 1398 C C . THR B 1 28 ? 0.539 11.445 -12.133 1 56.06 28 THR B C 1
ATOM 1400 O O . THR B 1 28 ? 0.831 12.227 -11.227 1 56.06 28 THR B O 1
ATOM 1403 N N . ALA B 1 29 ? -0.746 11.305 -12.391 1 62.69 29 ALA B N 1
ATOM 1404 C CA . ALA B 1 29 ? -1.888 11.523 -11.5 1 62.69 29 ALA B CA 1
ATOM 1405 C C . ALA B 1 29 ? -1.68 10.836 -10.156 1 62.69 29 ALA B C 1
ATOM 1407 O O . ALA B 1 29 ? -0.94 9.852 -10.07 1 62.69 29 ALA B O 1
ATOM 1408 N N . SER B 1 30 ? -2.129 11.484 -9.086 1 82.81 30 SER B N 1
ATOM 1409 C CA . SER B 1 30 ? -2.117 10.992 -7.715 1 82.81 30 SER B CA 1
ATOM 1410 C C . SER B 1 30 ? -2.875 9.672 -7.598 1 82.81 30 SER B C 1
ATOM 1412 O O . SER B 1 30 ? -3.824 9.422 -8.344 1 82.81 30 SER B O 1
ATOM 1414 N N . VAL B 1 31 ? -2.305 8.758 -6.977 1 88.06 31 VAL B N 1
ATOM 1415 C CA . VAL B 1 31 ? -2.945 7.465 -6.727 1 88.06 31 VAL B CA 1
ATOM 1416 C C . VAL B 1 31 ? -3.32 7.352 -5.254 1 88.06 31 VAL B C 1
ATOM 1418 O O . VAL B 1 31 ? -2.537 7.723 -4.375 1 88.06 31 VAL B O 1
ATOM 1421 N N . THR B 1 32 ? -4.555 6.914 -5.039 1 90.5 32 THR B N 1
ATOM 1422 C CA . THR B 1 32 ? -5.027 6.645 -3.682 1 90.5 32 THR B CA 1
ATOM 1423 C C . THR B 1 32 ? -5.199 5.148 -3.455 1 90.5 32 THR B C 1
ATOM 1425 O O . THR B 1 32 ? -5.883 4.473 -4.223 1 90.5 32 THR B O 1
ATOM 1428 N N . VAL B 1 33 ? -4.594 4.691 -2.441 1 92.5 33 VAL B N 1
ATOM 1429 C CA . VAL B 1 33 ? -4.703 3.271 -2.113 1 92.5 33 VAL B CA 1
ATOM 1430 C C . VAL B 1 33 ? -5.176 3.109 -0.67 1 92.5 33 VAL B C 1
ATOM 1432 O O . VAL B 1 33 ? -4.543 3.625 0.257 1 92.5 33 VAL B O 1
ATOM 1435 N N . ALA B 1 34 ? -6.281 2.467 -0.503 1 93.38 34 ALA B N 1
ATOM 1436 C CA . ALA B 1 34 ? -6.723 2.027 0.816 1 93.38 34 ALA B CA 1
ATOM 1437 C C . ALA B 1 34 ? -6.418 0.547 1.033 1 93.38 34 ALA B C 1
ATOM 1439 O O . ALA B 1 34 ? -6.953 -0.312 0.327 1 93.38 34 ALA B O 1
ATOM 1440 N N . LEU B 1 35 ? -5.602 0.262 2 1 92.94 35 LEU B N 1
ATOM 1441 C CA . LEU B 1 35 ? -5.18 -1.104 2.287 1 92.94 35 LEU B CA 1
ATOM 1442 C C . LEU B 1 35 ? -5.766 -1.589 3.607 1 92.94 35 LEU B C 1
ATOM 1444 O O . LEU B 1 35 ? -5.363 -1.129 4.68 1 92.94 35 LEU B O 1
ATOM 1448 N N . HIS B 1 36 ? -6.582 -2.553 3.508 1 92.44 36 HIS B N 1
ATOM 1449 C CA . HIS B 1 36 ? -7.258 -3.037 4.707 1 92.44 36 HIS B CA 1
ATOM 1450 C C . HIS B 1 36 ? -6.32 -3.885 5.562 1 92.44 36 HIS B C 1
ATOM 1452 O O . HIS B 1 36 ? -5.469 -4.602 5.031 1 92.44 36 HIS B O 1
ATOM 1458 N N . PRO B 1 37 ? -6.516 -3.916 6.824 1 89.75 37 PRO B N 1
ATOM 1459 C CA . PRO B 1 37 ? -5.688 -4.711 7.738 1 89.75 37 PRO B CA 1
ATOM 1460 C C . PRO B 1 37 ? -5.684 -6.195 7.383 1 89.75 37 PRO B C 1
ATOM 1462 O O . PRO B 1 37 ? -4.656 -6.867 7.539 1 89.75 37 PRO B O 1
ATOM 1465 N N . LEU B 1 38 ? -6.738 -6.633 6.945 1 92.38 38 LEU B N 1
ATOM 1466 C CA . LEU B 1 38 ? -6.855 -8.039 6.59 1 92.38 38 LEU B CA 1
ATOM 1467 C C . LEU B 1 38 ? -5.828 -8.43 5.531 1 92.38 38 LEU B C 1
ATOM 1469 O O . LEU B 1 38 ? -5.254 -9.516 5.586 1 92.38 38 LEU B O 1
ATOM 1473 N N . VAL B 1 39 ? -5.621 -7.555 4.637 1 94.19 39 VAL B N 1
ATOM 1474 C CA . VAL B 1 39 ? -4.684 -7.832 3.553 1 94.19 39 VAL B CA 1
ATOM 1475 C C . VAL B 1 39 ? -3.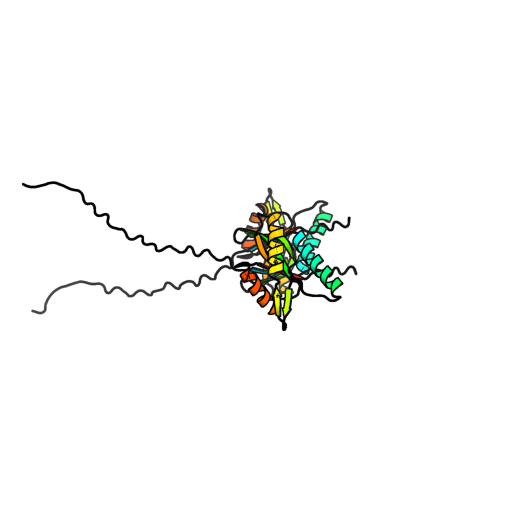264 -7.918 4.109 1 94.19 39 VAL B C 1
ATOM 1477 O O . VAL B 1 39 ? -2.516 -8.844 3.771 1 94.19 39 VAL B O 1
ATOM 1480 N N . ILE B 1 40 ? -2.918 -7.023 4.961 1 90.81 40 ILE B N 1
ATOM 1481 C CA . ILE B 1 40 ? -1.597 -7.008 5.578 1 90.81 40 ILE B CA 1
ATOM 1482 C C . ILE B 1 40 ? -1.397 -8.281 6.402 1 90.81 40 ILE B C 1
ATOM 1484 O O . ILE B 1 40 ? -0.344 -8.914 6.332 1 90.81 40 ILE B O 1
ATOM 1488 N N . MET B 1 41 ? -2.328 -8.594 7.055 1 91.69 41 MET B N 1
ATOM 1489 C CA . MET B 1 41 ? -2.281 -9.805 7.871 1 91.69 41 MET B CA 1
ATOM 1490 C C . MET B 1 41 ? -2.141 -11.047 7 1 91.69 41 MET B C 1
ATOM 1492 O O . MET B 1 41 ? -1.358 -11.945 7.312 1 91.69 41 MET B O 1
ATOM 1496 N N . ASN B 1 42 ? -2.984 -11.078 5.98 1 94.44 42 ASN B N 1
ATOM 1497 C CA . ASN B 1 42 ? -2.902 -12.211 5.062 1 94.44 42 ASN B CA 1
ATOM 1498 C C . ASN B 1 42 ? -1.483 -12.406 4.539 1 94.44 42 ASN B C 1
ATOM 1500 O O . ASN B 1 42 ? -0.978 -13.523 4.504 1 94.44 42 ASN B O 1
ATOM 1504 N N . VAL B 1 43 ? -0.91 -11.336 4.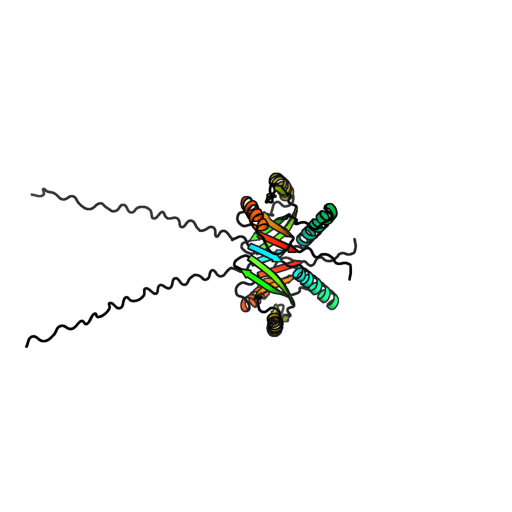191 1 94.56 43 VAL B N 1
ATOM 1505 C CA . VAL B 1 43 ? 0.428 -11.406 3.613 1 94.56 43 VAL B CA 1
ATOM 1506 C C . VAL B 1 43 ? 1.42 -11.898 4.664 1 94.56 43 VAL B C 1
ATOM 1508 O O . VAL B 1 43 ? 2.246 -12.773 4.387 1 94.56 43 VAL B O 1
ATOM 1511 N N . SER B 1 44 ? 1.32 -11.375 5.797 1 91 44 SER B N 1
ATOM 1512 C CA . SER B 1 44 ? 2.213 -11.758 6.883 1 91 44 SER B CA 1
ATOM 1513 C C . SER B 1 44 ? 2.033 -13.234 7.246 1 91 44 SER B C 1
ATOM 1515 O O . SER B 1 44 ? 3.014 -13.961 7.398 1 91 44 SER B O 1
ATOM 1517 N N . GLU B 1 45 ? 0.828 -13.586 7.406 1 94 45 GLU B N 1
ATOM 1518 C CA . GLU B 1 45 ? 0.519 -14.969 7.758 1 94 45 GLU B CA 1
ATOM 1519 C C . GLU B 1 45 ? 0.975 -15.938 6.664 1 94 45 GLU B C 1
ATOM 1521 O O . GLU B 1 45 ? 1.559 -16.984 6.953 1 94 45 GLU B O 1
ATOM 1526 N N . HIS B 1 46 ? 0.635 -15.562 5.457 1 96.31 46 HIS B N 1
ATOM 1527 C CA . HIS B 1 46 ? 1.04 -16.344 4.301 1 96.31 46 HIS B CA 1
ATOM 1528 C C . HIS B 1 46 ? 2.545 -16.609 4.305 1 96.31 46 HIS B C 1
ATOM 1530 O O . HIS B 1 46 ? 2.986 -17.75 4.211 1 96.31 46 HIS B O 1
ATOM 1536 N N . TRP B 1 47 ? 3.26 -15.656 4.484 1 94.38 47 TRP B N 1
ATOM 1537 C CA . TRP B 1 47 ? 4.715 -15.742 4.453 1 94.38 47 TRP B CA 1
ATOM 1538 C C . TRP B 1 47 ? 5.238 -16.578 5.621 1 94.38 47 TRP B C 1
ATOM 1540 O O . TRP B 1 47 ? 6.113 -17.422 5.445 1 94.38 47 TRP B O 1
ATOM 1550 N N . THR B 1 48 ? 4.68 -16.281 6.777 1 94 48 THR B N 1
ATOM 1551 C CA . THR B 1 48 ? 5.109 -17 7.973 1 94 48 THR B CA 1
ATOM 1552 C C . THR B 1 48 ? 4.82 -18.484 7.848 1 94 48 THR B C 1
ATOM 1554 O O . THR B 1 48 ? 5.648 -19.328 8.219 1 94 48 THR B O 1
ATOM 1557 N N . ARG B 1 49 ? 3.674 -18.766 7.414 1 95.94 49 ARG B N 1
ATOM 1558 C CA . ARG B 1 49 ? 3.277 -20.156 7.25 1 95.94 49 ARG B CA 1
ATOM 1559 C C . ARG B 1 49 ? 4.188 -20.875 6.258 1 95.94 49 ARG B C 1
ATOM 1561 O O . ARG B 1 49 ? 4.664 -21.969 6.531 1 95.94 49 ARG B O 1
ATOM 1568 N N . ILE B 1 50 ? 4.43 -20.312 5.129 1 95.5 50 ILE B N 1
ATOM 1569 C CA . ILE B 1 50 ? 5.281 -20.922 4.113 1 95.5 50 ILE B CA 1
ATOM 1570 C C . ILE B 1 50 ? 6.703 -21.062 4.652 1 95.5 50 ILE B C 1
ATOM 1572 O O . ILE B 1 50 ? 7.359 -22.094 4.438 1 95.5 50 ILE B O 1
ATOM 1576 N N . LYS B 1 51 ? 7.148 -20.062 5.34 1 93.56 51 LYS B N 1
ATOM 1577 C CA . LYS B 1 51 ? 8.469 -20.125 5.957 1 93.56 51 LYS B CA 1
ATOM 1578 C C . LYS B 1 51 ? 8.562 -21.312 6.918 1 93.56 51 LYS B C 1
ATOM 1580 O O . LYS B 1 51 ? 9.57 -22.031 6.941 1 93.56 51 LYS B O 1
ATOM 1585 N N . ALA B 1 52 ? 7.586 -21.406 7.746 1 94.56 52 ALA B N 1
ATOM 1586 C CA . ALA B 1 52 ? 7.547 -22.5 8.719 1 94.56 52 ALA B CA 1
ATOM 1587 C C . ALA B 1 52 ? 7.516 -23.859 8.016 1 94.56 52 ALA B C 1
ATOM 1589 O O . ALA B 1 52 ? 8.164 -24.812 8.461 1 94.56 52 ALA B O 1
ATOM 1590 N N . GLN B 1 53 ? 6.797 -23.938 6.953 1 94.88 53 GLN B N 1
ATOM 1591 C CA . GLN B 1 53 ? 6.633 -25.188 6.219 1 94.88 53 GLN B CA 1
ATOM 1592 C C . GLN B 1 53 ? 7.906 -25.562 5.465 1 94.88 53 GLN B C 1
ATOM 1594 O O . GLN B 1 53 ? 8.281 -26.734 5.398 1 94.88 53 GLN B O 1
ATOM 1599 N N . GLU B 1 54 ? 8.539 -24.594 4.918 1 93.5 54 GLU B N 1
ATOM 1600 C CA . GLU B 1 54 ? 9.695 -24.844 4.062 1 93.5 54 GLU B CA 1
ATOM 1601 C C . GLU B 1 54 ? 11 -24.75 4.848 1 93.5 54 GLU B C 1
ATOM 1603 O O . GLU B 1 54 ? 12.047 -25.203 4.383 1 93.5 54 GLU B O 1
ATOM 1608 N N . GLY B 1 55 ? 11 -24.141 6.043 1 92.94 55 GLY B N 1
ATOM 1609 C CA . GLY B 1 55 ? 12.172 -24 6.898 1 92.94 55 GLY B CA 1
ATOM 1610 C C . GLY B 1 55 ? 13.078 -22.859 6.488 1 92.94 55 GLY B C 1
ATOM 1611 O O . GLY B 1 55 ? 14.195 -22.734 6.996 1 92.94 55 GLY B O 1
ATOM 1612 N N . LYS B 1 56 ? 12.711 -22.188 5.48 1 91.5 56 LYS B N 1
ATOM 1613 C CA . LYS B 1 56 ? 13.445 -21.016 5.016 1 91.5 56 LYS B CA 1
ATOM 1614 C C . LYS B 1 56 ? 12.508 -19.969 4.426 1 91.5 56 LYS B C 1
ATOM 1616 O O . LYS B 1 56 ? 11.414 -20.297 3.953 1 91.5 56 LYS B O 1
ATOM 1621 N N . PRO B 1 57 ? 12.898 -18.703 4.512 1 89.12 57 PRO B N 1
ATOM 1622 C CA . PRO B 1 57 ? 12.07 -17.656 3.895 1 89.12 57 PRO B CA 1
ATOM 1623 C C . PRO B 1 57 ? 11.961 -17.812 2.379 1 89.12 57 PRO B C 1
ATOM 1625 O O . PRO B 1 57 ? 12.977 -17.953 1.693 1 89.12 57 PRO B O 1
ATOM 1628 N N . LEU B 1 58 ? 10.711 -17.859 1.944 1 90.75 58 LEU B N 1
ATOM 1629 C CA . LEU B 1 58 ? 10.445 -17.938 0.513 1 90.75 58 LEU B CA 1
ATOM 1630 C C . LEU B 1 58 ? 9.445 -16.875 0.087 1 90.75 58 LEU B C 1
ATOM 1632 O O . LEU B 1 58 ? 8.625 -16.422 0.892 1 90.75 58 LEU B O 1
ATOM 1636 N N . GLN B 1 59 ? 9.57 -16.516 -1.145 1 92.38 59 GLN B N 1
ATOM 1637 C CA . GLN B 1 59 ? 8.617 -15.57 -1.724 1 92.38 59 GLN B CA 1
ATOM 1638 C C . GLN B 1 59 ? 7.215 -16.156 -1.78 1 92.38 59 GLN B C 1
ATOM 1640 O O . GLN B 1 59 ? 7.047 -17.344 -2.09 1 92.38 59 GLN B O 1
ATOM 1645 N N . VAL B 1 60 ? 6.262 -15.352 -1.426 1 95.69 60 VAL B N 1
ATOM 1646 C CA . VAL B 1 60 ? 4.875 -15.781 -1.549 1 95.69 60 VAL B CA 1
ATOM 1647 C C . VAL B 1 60 ? 4.125 -14.859 -2.506 1 95.69 60 VAL B C 1
ATOM 1649 O O . VAL B 1 60 ? 4.523 -13.711 -2.709 1 95.69 60 VAL B O 1
ATOM 1652 N N . LEU B 1 61 ? 3.105 -15.445 -3.123 1 96.88 61 LEU B N 1
ATOM 1653 C CA . LEU B 1 61 ? 2.281 -14.703 -4.074 1 96.88 61 LEU B CA 1
ATOM 1654 C C . LEU B 1 61 ? 0.802 -14.828 -3.725 1 96.88 61 LEU B C 1
ATOM 1656 O O . LEU B 1 61 ? 0.331 -15.914 -3.379 1 96.88 61 LEU B O 1
ATOM 1660 N N . GLY B 1 62 ? 0.138 -13.703 -3.922 1 98.12 62 GLY B N 1
ATOM 1661 C CA . GLY B 1 62 ? -1.306 -13.75 -3.748 1 98.12 62 GLY B CA 1
ATOM 1662 C C . GLY B 1 62 ? -2.041 -12.711 -4.574 1 98.12 62 GLY B C 1
ATOM 1663 O O . GLY B 1 62 ? -1.424 -11.805 -5.129 1 98.12 62 GLY B O 1
ATOM 1664 N N . ALA B 1 63 ? -3.314 -12.914 -4.664 1 98.44 63 ALA B N 1
ATOM 1665 C CA . ALA B 1 63 ? -4.184 -12.008 -5.41 1 98.44 63 ALA B CA 1
ATOM 1666 C C . ALA B 1 63 ? -4.809 -10.969 -4.492 1 98.44 63 ALA B C 1
ATOM 1668 O O . ALA B 1 63 ? -5.133 -11.258 -3.336 1 98.44 63 ALA B O 1
ATOM 1669 N N . LEU B 1 64 ? -4.957 -9.797 -5.062 1 97.69 64 LEU B N 1
ATOM 1670 C CA . LEU B 1 64 ? -5.609 -8.703 -4.359 1 97.69 64 LEU B CA 1
ATOM 1671 C C . LEU B 1 64 ? -7.008 -8.453 -4.918 1 97.69 64 LEU B C 1
ATOM 1673 O O . LEU B 1 64 ? -7.188 -8.375 -6.137 1 97.69 64 LEU B O 1
ATOM 1677 N N . ILE B 1 65 ? -7.918 -8.305 -3.98 1 97.25 65 ILE B N 1
ATOM 1678 C CA . ILE B 1 65 ? -9.305 -8.102 -4.391 1 97.25 65 ILE B CA 1
ATOM 1679 C C . ILE B 1 65 ? -9.859 -6.844 -3.729 1 97.25 65 ILE B C 1
ATOM 1681 O O . ILE B 1 65 ? -9.523 -6.539 -2.582 1 97.25 65 ILE B O 1
ATOM 1685 N N . GLY B 1 66 ? -10.625 -6.156 -4.543 1 96.31 66 GLY B N 1
ATOM 1686 C CA . GLY B 1 66 ? -11.211 -4.934 -4.02 1 96.31 66 GLY B CA 1
ATOM 1687 C C . GLY B 1 66 ? -11.984 -4.145 -5.059 1 96.31 66 GLY B C 1
ATOM 1688 O O . GLY B 1 66 ? -12.625 -4.73 -5.938 1 96.31 66 GLY B O 1
ATOM 1689 N N . ASN B 1 67 ? -12.016 -2.822 -4.805 1 94.56 67 ASN B N 1
ATOM 1690 C CA . ASN B 1 67 ? -12.719 -1.904 -5.695 1 94.56 67 ASN B CA 1
ATOM 1691 C C . ASN B 1 67 ? -11.781 -0.821 -6.23 1 94.56 67 ASN B C 1
ATOM 1693 O O . ASN B 1 67 ? -10.898 -0.345 -5.516 1 94.56 67 ASN B O 1
ATOM 1697 N N . GLN B 1 68 ? -12.062 -0.519 -7.531 1 91.56 68 GLN B N 1
ATOM 1698 C CA . GLN B 1 68 ? -11.289 0.569 -8.117 1 91.56 68 GLN B CA 1
ATOM 1699 C C . GLN B 1 68 ? -12.195 1.553 -8.859 1 91.56 68 GLN B C 1
ATOM 1701 O O . GLN B 1 68 ? -12.977 1.155 -9.727 1 91.56 68 GLN B O 1
ATOM 1706 N N . LYS B 1 69 ? -12.117 2.779 -8.484 1 90 69 LYS B N 1
ATOM 1707 C CA . LYS B 1 69 ? -12.719 3.893 -9.211 1 90 69 LYS B CA 1
ATOM 1708 C C . LYS B 1 69 ? -11.648 4.879 -9.68 1 90 69 LYS B C 1
ATOM 1710 O O . LYS B 1 69 ? -11.25 5.777 -8.938 1 90 69 LYS B O 1
ATOM 1715 N N . GLY B 1 70 ? -11.242 4.668 -10.922 1 83.75 70 GLY B N 1
ATOM 1716 C CA . GLY B 1 70 ? -10.125 5.461 -11.422 1 83.75 70 GLY B CA 1
ATOM 1717 C C . GLY B 1 70 ? -8.82 5.156 -10.711 1 83.75 70 GLY B C 1
ATOM 1718 O O . GLY B 1 70 ? -8.352 4.016 -10.727 1 83.75 70 GLY B O 1
ATOM 1719 N N . ARG B 1 71 ? -8.328 6.223 -10.031 1 84.25 71 ARG B N 1
ATOM 1720 C CA . ARG B 1 71 ? -7.039 6.066 -9.359 1 84.25 71 ARG B CA 1
ATOM 1721 C C . ARG B 1 71 ? -7.23 5.832 -7.863 1 84.25 71 ARG B C 1
ATOM 1723 O O . ARG B 1 71 ? -6.27 5.879 -7.098 1 84.25 71 ARG B O 1
ATOM 1730 N N . ASN B 1 72 ? -8.469 5.703 -7.531 1 89.69 72 ASN B N 1
ATOM 1731 C CA . ASN B 1 72 ? -8.797 5.312 -6.164 1 89.69 72 ASN B CA 1
ATOM 1732 C C . ASN B 1 72 ? -8.961 3.803 -6.039 1 89.69 72 ASN B C 1
ATOM 1734 O O . ASN B 1 72 ? -9.914 3.23 -6.562 1 89.69 72 ASN B O 1
ATOM 1738 N N . ILE B 1 73 ? -8.086 3.207 -5.328 1 92.81 73 ILE B N 1
ATOM 1739 C CA . ILE B 1 73 ? -8.039 1.753 -5.219 1 92.81 73 ILE B CA 1
ATOM 1740 C C . ILE B 1 73 ? -8.258 1.339 -3.766 1 92.81 73 ILE B C 1
ATOM 1742 O O . ILE B 1 73 ? -7.539 1.788 -2.871 1 92.81 73 ILE B O 1
ATOM 1746 N N . GLU B 1 74 ? -9.219 0.57 -3.568 1 93.81 74 GLU B N 1
ATOM 1747 C CA . GLU B 1 74 ? -9.469 0.001 -2.246 1 93.81 74 GLU B CA 1
ATOM 1748 C C . GLU B 1 74 ? -9.234 -1.508 -2.244 1 93.81 74 GLU B C 1
ATOM 1750 O O . GLU B 1 74 ? -9.984 -2.256 -2.881 1 93.81 74 GLU B O 1
ATOM 1755 N N . VAL B 1 75 ? -8.219 -1.928 -1.521 1 95.38 75 VAL B N 1
ATOM 1756 C CA . VAL B 1 75 ? -7.902 -3.348 -1.408 1 95.38 75 VAL B CA 1
ATOM 1757 C C . VAL B 1 75 ? -8.562 -3.928 -0.16 1 95.38 75 VAL B C 1
ATOM 1759 O O . VAL B 1 75 ? -8.141 -3.65 0.963 1 95.38 75 VAL B O 1
ATOM 1762 N N . PHE B 1 76 ? -9.484 -4.828 -0.376 1 94.06 76 PHE B N 1
ATOM 1763 C CA . PHE B 1 76 ? -10.305 -5.328 0.718 1 94.06 76 PHE B CA 1
ATOM 1764 C C . PHE B 1 76 ? -9.75 -6.641 1.257 1 94.06 76 PHE B C 1
ATOM 1766 O O . PHE B 1 76 ? -9.844 -6.918 2.455 1 94.06 76 PHE B O 1
ATOM 1773 N N . ASN B 1 77 ? -9.344 -7.406 0.324 1 95.5 77 ASN B N 1
ATOM 1774 C CA . ASN B 1 77 ? -8.945 -8.758 0.702 1 95.5 77 ASN B CA 1
ATOM 1775 C C . ASN B 1 77 ? -7.902 -9.32 -0.261 1 95.5 77 ASN B C 1
ATOM 1777 O O . ASN B 1 77 ? -7.484 -8.641 -1.199 1 95.5 77 ASN B O 1
ATOM 1781 N N . SER B 1 78 ? -7.473 -10.523 0.121 1 97.44 78 SER B N 1
ATOM 1782 C CA . SER B 1 78 ? -6.496 -11.234 -0.697 1 97.44 78 SER B CA 1
ATOM 1783 C C . SER B 1 78 ? -6.641 -12.75 -0.543 1 97.44 78 SER B C 1
ATOM 1785 O O . SER B 1 78 ? -7.254 -13.219 0.418 1 97.44 78 SER B O 1
ATOM 1787 N N . PHE B 1 79 ? -6.168 -13.453 -1.502 1 97.94 79 PHE B N 1
ATOM 1788 C CA . PHE B 1 79 ? -6.031 -14.898 -1.357 1 97.94 79 PHE B CA 1
ATOM 1789 C C . PHE B 1 79 ? -4.738 -15.391 -2.002 1 97.94 79 PHE B C 1
ATOM 1791 O O . PHE B 1 79 ? -4.211 -14.742 -2.912 1 97.94 79 PHE B O 1
ATOM 1798 N N . GLU B 1 80 ? -4.312 -16.5 -1.536 1 98 80 GLU B N 1
ATOM 1799 C CA . GLU B 1 80 ? -3.008 -17.016 -1.95 1 98 80 GLU B CA 1
ATOM 1800 C C . GLU B 1 80 ? -3.062 -17.594 -3.361 1 98 80 GLU B C 1
ATOM 1802 O O . GLU B 1 80 ? -4.074 -18.172 -3.764 1 98 80 GLU B O 1
ATOM 1807 N N . LEU B 1 81 ? -1.963 -17.422 -4.043 1 98.25 81 LEU B N 1
ATOM 1808 C CA . LEU B 1 81 ? -1.777 -18.062 -5.336 1 98.25 81 LEU B CA 1
ATOM 1809 C C . LEU B 1 81 ? -0.719 -19.156 -5.25 1 98.25 81 LEU B C 1
ATOM 1811 O O . LEU B 1 81 ? 0.143 -19.125 -4.367 1 98.25 81 LEU B O 1
ATOM 1815 N N . LEU B 1 82 ? -0.858 -20.062 -6.148 1 97.38 82 LEU B N 1
ATOM 1816 C CA . LEU B 1 82 ? 0.142 -21.125 -6.25 1 97.38 82 LEU B CA 1
ATOM 1817 C C . LEU B 1 82 ? 0.948 -20.984 -7.535 1 97.38 82 LEU B C 1
ATOM 1819 O O . LEU B 1 82 ? 0.453 -20.453 -8.531 1 97.38 82 LEU B O 1
ATOM 1823 N N . PHE B 1 83 ? 2.16 -21.375 -7.418 1 96.69 83 PHE B N 1
ATOM 1824 C CA . PHE B 1 83 ? 2.986 -21.391 -8.617 1 96.69 83 PHE B CA 1
ATOM 1825 C C . PHE B 1 83 ? 3.943 -22.578 -8.602 1 96.69 83 PHE B C 1
ATOM 1827 O O . PHE B 1 83 ? 4.227 -23.141 -7.539 1 96.69 83 PHE B O 1
ATOM 1834 N N . ASP B 1 84 ? 4.383 -22.953 -9.828 1 95.19 84 ASP B N 1
ATOM 1835 C CA . ASP B 1 84 ? 5.414 -23.969 -10.016 1 95.19 84 ASP B CA 1
ATOM 1836 C C . ASP B 1 84 ? 6.707 -23.359 -10.539 1 95.19 84 ASP B C 1
ATOM 1838 O O . ASP B 1 84 ? 6.676 -22.328 -11.211 1 95.19 84 ASP B O 1
ATOM 1842 N N . GLU B 1 85 ? 7.742 -23.906 -10.133 1 92.56 85 GLU B N 1
ATOM 1843 C CA . GLU B 1 85 ? 9.023 -23.469 -10.68 1 92.56 85 GLU B CA 1
ATOM 1844 C C . GLU B 1 85 ? 9.547 -24.453 -11.727 1 92.56 85 GLU B C 1
ATOM 1846 O O . GLU B 1 85 ? 9.758 -25.625 -11.43 1 92.56 85 GLU B O 1
ATOM 1851 N N . ILE B 1 86 ? 9.625 -23.953 -13 1 92.38 86 ILE B N 1
ATOM 1852 C CA . ILE B 1 86 ? 10.125 -24.766 -14.109 1 92.38 86 ILE B CA 1
ATOM 1853 C C . ILE B 1 86 ? 11.328 -24.062 -14.742 1 92.38 86 ILE B C 1
ATOM 1855 O O . ILE B 1 86 ? 11.203 -22.984 -15.312 1 92.38 86 ILE B O 1
ATOM 1859 N N . ASP B 1 87 ? 12.531 -24.656 -14.711 1 92.5 87 ASP B N 1
ATOM 1860 C CA . ASP B 1 87 ? 13.766 -24.141 -15.289 1 92.5 87 ASP B CA 1
ATOM 1861 C C . ASP B 1 87 ? 14.062 -22.734 -14.766 1 92.5 87 ASP B C 1
ATOM 1863 O O . ASP B 1 87 ? 14.32 -21.812 -15.547 1 92.5 87 ASP B O 1
ATOM 1867 N N . GLY B 1 88 ? 13.812 -22.359 -13.555 1 89.94 88 GLY B N 1
ATOM 1868 C CA . GLY B 1 88 ? 14.141 -21.094 -12.914 1 89.94 88 GLY B CA 1
ATOM 1869 C C . GLY B 1 88 ? 13.047 -20.062 -13.047 1 89.94 88 GLY B C 1
ATOM 1870 O O . GLY B 1 88 ? 13.18 -18.938 -12.539 1 89.94 88 GLY B O 1
ATOM 1871 N N . ASN B 1 89 ? 11.992 -20.562 -13.742 1 93.5 89 ASN B N 1
ATOM 1872 C CA . ASN B 1 89 ? 10.891 -19.625 -13.938 1 93.5 89 ASN B CA 1
ATOM 1873 C C . ASN B 1 89 ? 9.664 -20.031 -13.117 1 93.5 89 ASN B C 1
ATOM 1875 O O . ASN B 1 89 ? 9.305 -21.203 -13.062 1 93.5 89 ASN B O 1
ATOM 1879 N N . LYS B 1 90 ? 9.156 -19.016 -12.453 1 95.25 90 LYS B N 1
ATOM 1880 C CA . LYS B 1 90 ? 7.918 -19.25 -11.711 1 95.25 90 LYS B CA 1
ATOM 1881 C C . LYS B 1 90 ? 6.695 -19.109 -12.617 1 95.25 90 LYS B C 1
ATOM 1883 O O . LYS B 1 90 ? 6.539 -18.109 -13.312 1 95.25 90 LYS B O 1
ATOM 1888 N N . ILE B 1 91 ? 5.887 -20.156 -12.609 1 97.06 91 ILE B N 1
ATOM 1889 C CA . ILE B 1 91 ? 4.684 -20.156 -13.438 1 97.06 91 ILE B CA 1
ATOM 1890 C C . ILE B 1 91 ? 3.447 -20.266 -12.555 1 97.06 91 ILE B C 1
ATOM 1892 O O . ILE B 1 91 ? 3.27 -21.266 -11.836 1 97.06 91 ILE B O 1
ATOM 1896 N N . ILE B 1 92 ? 2.578 -19.312 -12.641 1 97.62 92 ILE B N 1
ATOM 1897 C CA . ILE B 1 92 ? 1.389 -19.25 -11.797 1 97.62 92 ILE B CA 1
ATOM 1898 C C . ILE B 1 92 ? 0.429 -20.375 -12.172 1 97.62 92 ILE B C 1
ATOM 1900 O O . ILE B 1 92 ? 0.22 -20.656 -13.352 1 97.62 92 ILE B O 1
ATOM 1904 N N . ASP B 1 93 ? -0.1 -21.016 -11.18 1 97.94 93 ASP B N 1
ATOM 1905 C CA . ASP B 1 93 ? -1.13 -22.031 -11.398 1 97.94 93 ASP B CA 1
ATOM 1906 C C . ASP B 1 93 ? -2.467 -21.391 -11.758 1 97.94 93 ASP B C 1
ATOM 1908 O O . ASP B 1 93 ? -3.262 -21.062 -10.867 1 97.94 93 ASP B O 1
ATOM 1912 N N . ARG B 1 94 ? -2.703 -21.328 -13.016 1 96.94 94 ARG B N 1
ATOM 1913 C CA . ARG B 1 94 ? -3.877 -20.625 -13.516 1 96.94 94 ARG B CA 1
ATOM 1914 C C . ARG B 1 94 ? -5.16 -21.359 -13.133 1 96.94 94 ARG B C 1
ATOM 1916 O O . ARG B 1 94 ? -6.195 -20.719 -12.906 1 96.94 94 ARG B O 1
ATOM 1923 N N . GLU B 1 95 ? -5.066 -22.609 -13.102 1 97.12 95 GLU B N 1
ATOM 1924 C CA . GLU B 1 95 ? -6.242 -23.391 -12.719 1 97.12 95 GLU B CA 1
ATOM 1925 C C . GLU B 1 95 ? -6.629 -23.125 -11.266 1 97.12 95 GLU B C 1
ATOM 1927 O O . GLU B 1 95 ? -7.809 -22.938 -10.961 1 97.12 95 GLU B O 1
ATOM 1932 N N . TYR B 1 96 ? -5.609 -23.141 -10.508 1 97.75 96 TYR B N 1
ATOM 1933 C CA . TYR B 1 96 ? -5.852 -22.844 -9.102 1 97.75 96 TYR B CA 1
ATOM 1934 C C . TYR B 1 96 ? -6.434 -21.438 -8.938 1 97.75 96 TYR B C 1
ATOM 1936 O O . TYR B 1 96 ? -7.391 -21.25 -8.188 1 97.75 96 TYR B O 1
ATOM 1944 N N . TYR B 1 97 ? -5.887 -20.5 -9.609 1 97.88 97 TYR B N 1
ATOM 1945 C CA . TYR B 1 97 ? -6.391 -19.125 -9.562 1 97.88 97 TYR B CA 1
ATOM 1946 C C . TYR B 1 97 ? -7.867 -19.078 -9.93 1 97.88 97 TYR B C 1
ATOM 1948 O O . TYR B 1 97 ? -8.672 -18.453 -9.219 1 97.88 97 TYR B O 1
ATOM 1956 N N . ASN B 1 98 ? -8.234 -19.688 -11 1 97.38 98 ASN B N 1
ATOM 1957 C CA . ASN B 1 98 ? -9.609 -19.656 -11.492 1 97.38 98 ASN B CA 1
ATOM 1958 C C . ASN B 1 98 ? -10.586 -20.234 -10.477 1 97.38 98 ASN B C 1
ATOM 1960 O O . ASN B 1 98 ? -11.672 -19.688 -10.266 1 97.38 98 ASN B O 1
ATOM 1964 N N . THR B 1 99 ? -10.164 -21.297 -9.914 1 97.5 99 THR B N 1
ATOM 1965 C CA . THR B 1 99 ? -11 -21.938 -8.898 1 97.5 99 THR B CA 1
ATOM 1966 C C . THR B 1 99 ? -11.211 -21.016 -7.703 1 97.5 99 THR B C 1
ATOM 1968 O O . THR B 1 99 ? -12.336 -20.859 -7.227 1 97.5 99 THR B O 1
ATOM 1971 N N . LYS B 1 100 ? -10.141 -20.422 -7.215 1 96.88 100 LYS B N 1
ATOM 1972 C CA . LYS B 1 100 ? -10.211 -19.516 -6.066 1 96.88 100 LYS B CA 1
ATOM 1973 C C . LYS B 1 100 ? -11.008 -18.266 -6.398 1 96.88 100 LYS B C 1
ATOM 1975 O O . LYS B 1 100 ? -11.812 -17.797 -5.586 1 96.88 100 LYS B O 1
ATOM 1980 N N . GLU B 1 101 ? -10.766 -17.766 -7.574 1 95.12 101 GLU B N 1
ATOM 1981 C CA . GLU B 1 101 ? -11.484 -16.578 -8.016 1 95.12 101 GLU B CA 1
ATOM 1982 C C . GLU B 1 101 ? -12.992 -16.828 -8.047 1 95.12 101 GLU B C 1
ATOM 1984 O O . GLU B 1 101 ? -13.773 -15.977 -7.625 1 95.12 101 GLU B O 1
ATOM 1989 N N . GLU B 1 102 ? -13.32 -17.953 -8.523 1 95.38 102 GLU B N 1
ATOM 1990 C CA . GLU B 1 102 ? -14.734 -18.328 -8.57 1 95.38 102 GLU B CA 1
ATOM 199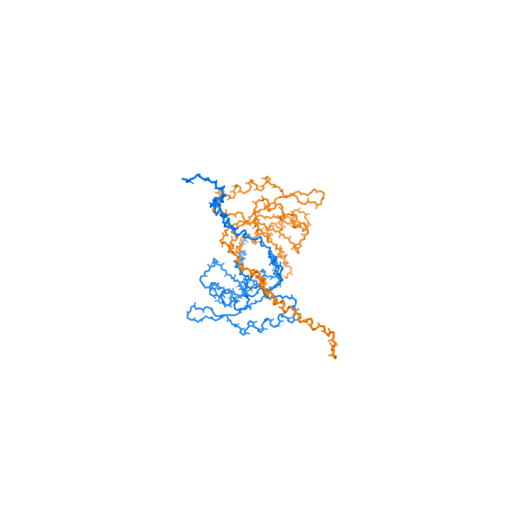1 C C . GLU B 1 102 ? -15.32 -18.422 -7.164 1 95.38 102 GLU B C 1
ATOM 1993 O O . GLU B 1 102 ? -16.422 -17.938 -6.914 1 95.38 102 GLU B O 1
ATOM 1998 N N . GLN B 1 103 ? -14.578 -19.047 -6.289 1 95.56 103 GLN B N 1
ATOM 1999 C CA . GLN B 1 103 ? -15.016 -19.188 -4.906 1 95.56 103 GLN B CA 1
ATOM 2000 C C . GLN B 1 103 ? -15.156 -17.828 -4.23 1 95.56 103 GLN B C 1
ATOM 2002 O O . GLN B 1 103 ? -16.125 -17.594 -3.494 1 95.56 103 GLN B O 1
ATOM 2007 N N . PHE B 1 104 ? -14.258 -16.953 -4.469 1 94.19 104 PHE B N 1
ATOM 2008 C CA . PHE B 1 104 ? -14.281 -15.617 -3.883 1 94.19 104 PHE B CA 1
ATOM 2009 C C . PHE B 1 104 ? -15.445 -14.797 -4.445 1 94.19 104 PHE B C 1
ATOM 2011 O O . PHE B 1 104 ? -16.094 -14.047 -3.715 1 94.19 104 PHE B O 1
ATOM 2018 N N . LYS B 1 105 ? -15.703 -15 -5.734 1 93.5 105 LYS B N 1
ATOM 2019 C CA . LYS B 1 105 ? -16.75 -14.227 -6.398 1 93.5 105 LYS B CA 1
ATOM 2020 C C . LYS B 1 105 ? -18.141 -14.633 -5.902 1 93.5 105 LYS B C 1
ATOM 2022 O O . LYS B 1 105 ? -19.078 -13.836 -5.941 1 93.5 105 LYS B O 1
ATOM 2027 N N . GLN B 1 106 ? -18.219 -15.789 -5.395 1 94.44 106 GLN B N 1
ATOM 2028 C CA . GLN B 1 106 ? -19.484 -16.234 -4.816 1 94.44 106 GLN B CA 1
ATOM 2029 C C . GLN B 1 106 ? -19.781 -15.484 -3.521 1 94.44 106 GLN B C 1
ATOM 2031 O O . GLN B 1 106 ? -20.953 -15.234 -3.205 1 94.44 106 GLN B O 1
ATOM 2036 N N . VAL B 1 107 ? -18.797 -15.172 -2.828 1 93.19 107 VAL B N 1
ATOM 2037 C CA . VAL B 1 107 ? -18.953 -14.508 -1.535 1 93.19 107 VAL B CA 1
ATOM 2038 C C . VAL B 1 107 ? -18.828 -13 -1.71 1 93.19 107 VAL B C 1
ATOM 2040 O O . VAL B 1 107 ? -19.531 -12.234 -1.052 1 93.19 107 VAL B O 1
ATOM 2043 N N . PHE B 1 108 ? -17.922 -12.602 -2.584 1 90.94 108 PHE B N 1
ATOM 2044 C CA . PHE B 1 108 ? -17.641 -11.195 -2.834 1 90.94 108 PHE B CA 1
ATOM 2045 C C . PHE B 1 108 ? -17.938 -10.836 -4.281 1 90.94 108 PHE B C 1
ATOM 2047 O O . PHE B 1 108 ? -17.047 -10.43 -5.027 1 90.94 108 PHE B O 1
ATOM 2054 N N . LYS B 1 109 ? -19.172 -10.82 -4.652 1 92.44 109 LYS B N 1
ATOM 2055 C CA . LYS B 1 109 ? -19.609 -10.656 -6.035 1 92.44 109 LYS B CA 1
ATOM 2056 C C . LYS B 1 109 ? -19.266 -9.266 -6.562 1 92.44 109 LYS B C 1
ATOM 2058 O O . LYS B 1 109 ? -18.984 -9.102 -7.754 1 92.44 109 LYS B O 1
ATOM 2063 N N . ASP B 1 110 ? -19.219 -8.297 -5.719 1 94.19 110 ASP B N 1
ATOM 2064 C CA . ASP B 1 110 ? -19.062 -6.91 -6.152 1 94.19 110 ASP B CA 1
ATOM 2065 C C . ASP B 1 110 ? -17.594 -6.496 -6.16 1 94.19 110 ASP B C 1
ATOM 2067 O O . ASP B 1 110 ? -17.266 -5.379 -6.562 1 94.19 110 ASP B O 1
ATOM 2071 N N . LEU B 1 111 ? -16.781 -7.438 -5.777 1 94.44 111 LEU B N 1
ATOM 2072 C CA . LEU B 1 111 ? -15.359 -7.098 -5.723 1 94.44 111 LEU B CA 1
ATOM 2073 C C . LEU B 1 111 ? -14.625 -7.629 -6.949 1 94.44 111 LEU B C 1
ATOM 2075 O O . LEU B 1 111 ? -15.008 -8.656 -7.508 1 94.44 111 LEU B O 1
ATOM 2079 N N . ASP B 1 112 ? -13.641 -6.879 -7.32 1 94.31 112 ASP B N 1
ATOM 2080 C CA . ASP B 1 112 ? -12.867 -7.234 -8.508 1 94.31 112 ASP B CA 1
ATOM 2081 C C . ASP B 1 112 ? -11.461 -7.691 -8.133 1 94.31 112 ASP B C 1
ATOM 2083 O O . ASP B 1 112 ? -10.961 -7.355 -7.055 1 94.31 112 ASP B O 1
ATOM 2087 N N . PHE B 1 113 ? -10.961 -8.453 -9.062 1 96.19 113 PHE B N 1
ATOM 2088 C CA . PHE B 1 113 ? -9.523 -8.711 -9.008 1 96.19 113 PHE B CA 1
ATOM 2089 C C . PHE B 1 113 ? -8.734 -7.457 -9.344 1 96.19 113 PHE B C 1
ATOM 2091 O O . PHE B 1 113 ? -8.883 -6.898 -10.438 1 96.19 113 PHE B O 1
ATOM 2098 N N . LEU B 1 114 ? -7.875 -7.031 -8.461 1 96.62 114 LEU B N 1
ATOM 2099 C CA . LEU B 1 114 ? -7.18 -5.762 -8.648 1 96.62 114 LEU B CA 1
ATOM 2100 C C . LEU B 1 114 ? -5.73 -5.996 -9.07 1 96.62 114 LEU B C 1
ATOM 2102 O O . LEU B 1 114 ? -5.125 -5.141 -9.727 1 96.62 114 LEU B O 1
ATOM 2106 N N . GLY B 1 115 ? -5.199 -7.055 -8.602 1 97.81 115 GLY B N 1
ATOM 2107 C CA . GLY B 1 115 ? -3.785 -7.324 -8.797 1 97.81 115 GLY B CA 1
ATOM 2108 C C . GLY B 1 115 ? -3.244 -8.391 -7.867 1 97.81 115 GLY B C 1
ATOM 2109 O O . GLY B 1 115 ? -3.939 -9.359 -7.555 1 97.81 115 GLY B O 1
ATOM 2110 N N . TRP B 1 116 ? -1.902 -8.18 -7.582 1 98.12 116 TRP B N 1
ATOM 2111 C CA . TRP B 1 116 ? -1.266 -9.25 -6.82 1 98.12 116 TRP B CA 1
ATOM 2112 C C . TRP B 1 116 ? -0.23 -8.688 -5.852 1 98.12 116 TRP B C 1
ATOM 2114 O O . TRP B 1 116 ? 0.22 -7.547 -6.008 1 98.12 116 TRP B O 1
ATOM 2124 N N . TYR B 1 117 ? 0.014 -9.43 -4.812 1 97.5 117 TYR B N 1
ATOM 2125 C CA . TYR B 1 117 ? 1.07 -9.086 -3.867 1 97.5 117 TYR B CA 1
ATOM 2126 C C . TYR B 1 117 ? 2.178 -10.133 -3.879 1 97.5 117 TYR B C 1
ATOM 2128 O O . TYR B 1 117 ? 1.956 -11.273 -4.281 1 97.5 117 TYR B O 1
ATOM 2136 N N . THR B 1 118 ? 3.316 -9.742 -3.455 1 96.62 118 THR B N 1
ATOM 2137 C CA . THR B 1 118 ? 4.414 -10.656 -3.164 1 96.62 118 THR B CA 1
ATOM 2138 C C . THR B 1 118 ? 5.305 -10.102 -2.059 1 96.62 118 THR B C 1
ATOM 2140 O O . THR B 1 118 ? 5.09 -8.977 -1.589 1 96.62 118 THR B O 1
ATOM 2143 N N . THR B 1 119 ? 6.078 -10.938 -1.538 1 93.5 119 THR B N 1
ATOM 2144 C CA . THR B 1 119 ? 6.992 -10.523 -0.48 1 93.5 119 THR B CA 1
ATOM 2145 C C . THR B 1 119 ? 8.43 -10.508 -0.987 1 93.5 119 THR B C 1
ATOM 2147 O O . THR B 1 119 ? 8.75 -11.156 -1.982 1 93.5 119 THR B O 1
ATOM 2150 N N . GLY B 1 120 ? 9.242 -9.656 -0.297 1 84.44 120 GLY B N 1
ATOM 2151 C CA . GLY B 1 120 ? 10.648 -9.609 -0.663 1 84.44 120 GLY B CA 1
ATOM 2152 C C . GLY B 1 120 ? 11.18 -8.195 -0.797 1 84.44 120 GLY B C 1
ATOM 2153 O O . GLY B 1 120 ? 10.547 -7.238 -0.339 1 84.44 120 GLY B O 1
ATOM 2154 N N . GLY B 1 121 ? 12.414 -8.125 -1.425 1 78.25 121 GLY B N 1
ATOM 2155 C CA . GLY B 1 121 ? 13.055 -6.832 -1.622 1 78.25 121 GLY B CA 1
ATOM 2156 C C . GLY B 1 121 ? 12.547 -6.098 -2.846 1 78.25 121 GLY B C 1
ATOM 2157 O O . GLY B 1 121 ? 11.352 -6.117 -3.137 1 78.25 121 GLY B O 1
ATOM 2158 N N . LEU B 1 122 ? 13.352 -5.473 -3.521 1 78.56 122 LEU B N 1
ATOM 2159 C CA . LEU B 1 122 ? 13.008 -4.672 -4.691 1 78.56 122 LEU B CA 1
ATOM 2160 C C . LEU B 1 122 ? 12.531 -5.559 -5.836 1 78.56 122 LEU B C 1
ATOM 2162 O O . LEU B 1 122 ? 12.945 -6.715 -5.945 1 78.56 122 LEU B O 1
ATOM 2166 N N . PRO B 1 123 ? 11.633 -4.992 -6.547 1 83.25 123 PRO B N 1
ATOM 2167 C CA . PRO B 1 123 ? 11.195 -5.75 -7.719 1 83.25 123 PRO B CA 1
ATOM 2168 C C . PRO B 1 123 ? 12.367 -6.207 -8.594 1 83.25 123 PRO B C 1
ATOM 2170 O O . PRO B 1 123 ? 13.32 -5.453 -8.805 1 83.25 123 PRO B O 1
ATOM 2173 N N . ASP B 1 124 ? 12.258 -7.477 -8.953 1 87.56 124 ASP B N 1
ATOM 2174 C CA . ASP B 1 124 ? 13.328 -8.031 -9.781 1 87.56 124 ASP B CA 1
ATOM 2175 C C . ASP B 1 124 ? 12.758 -8.68 -11.039 1 87.56 124 ASP B C 1
ATOM 2177 O O . ASP B 1 124 ? 11.57 -8.539 -11.336 1 87.56 124 ASP B O 1
ATOM 2181 N N . GLU B 1 125 ? 13.609 -9.312 -11.812 1 90.75 125 GLU B N 1
ATOM 2182 C CA . GLU B 1 125 ? 13.203 -9.891 -13.086 1 90.75 125 GLU B CA 1
ATOM 2183 C C . GLU B 1 125 ? 12.109 -10.938 -12.898 1 90.75 125 GLU B C 1
ATOM 2185 O O . GLU B 1 125 ? 11.219 -11.07 -13.734 1 90.75 125 GLU B O 1
ATOM 2190 N N . SER B 1 126 ? 12.242 -11.664 -11.883 1 91.62 126 SER B N 1
ATOM 2191 C CA . SER B 1 126 ? 11.227 -12.672 -11.586 1 91.62 126 SER B CA 1
ATOM 2192 C C . SER B 1 126 ? 9.859 -12.031 -11.367 1 91.62 126 SER B C 1
ATOM 2194 O O . SER B 1 126 ? 8.844 -12.547 -11.836 1 91.62 126 SER B O 1
ATOM 2196 N N . ASP B 1 127 ? 9.891 -10.93 -10.719 1 92.5 127 ASP B N 1
ATOM 2197 C CA . ASP B 1 127 ? 8.656 -10.195 -10.484 1 92.5 127 ASP B CA 1
ATOM 2198 C C . ASP B 1 127 ? 8.039 -9.719 -11.797 1 92.5 127 ASP B C 1
ATOM 2200 O O . ASP B 1 127 ? 6.816 -9.742 -11.961 1 92.5 127 ASP B O 1
ATOM 2204 N N . ILE B 1 128 ? 8.914 -9.375 -12.641 1 91.12 128 ILE B N 1
ATOM 2205 C CA . ILE B 1 128 ? 8.453 -8.859 -13.93 1 91.12 128 ILE B CA 1
ATOM 2206 C C . ILE B 1 128 ? 7.785 -9.984 -14.719 1 91.12 128 ILE B C 1
ATOM 2208 O O . ILE B 1 128 ? 6.723 -9.781 -15.312 1 91.12 128 ILE B O 1
ATOM 2212 N N . LYS B 1 129 ? 8.398 -11.062 -14.672 1 95 129 LYS B N 1
ATOM 2213 C CA . LYS B 1 129 ? 7.84 -12.203 -15.383 1 95 129 LYS B CA 1
ATOM 2214 C C . LYS B 1 129 ? 6.496 -12.617 -14.797 1 95 129 LYS B C 1
ATOM 2216 O O . LYS B 1 129 ? 5.559 -12.938 -15.531 1 95 129 LYS B O 1
ATOM 2221 N N . LEU B 1 130 ? 6.43 -12.648 -13.539 1 95.25 130 LEU B N 1
ATOM 2222 C CA . LEU B 1 130 ? 5.184 -12.969 -12.852 1 95.25 130 LEU B CA 1
ATOM 2223 C C . LEU B 1 130 ? 4.105 -11.938 -13.18 1 95.25 130 LEU B C 1
ATOM 2225 O O . LEU B 1 130 ? 2.953 -12.297 -13.43 1 95.25 130 LEU B O 1
ATOM 2229 N N . HIS B 1 131 ? 4.535 -10.719 -13.211 1 94.69 131 HIS B N 1
ATOM 2230 C CA . HIS B 1 131 ? 3.604 -9.641 -13.523 1 94.69 131 HIS B CA 1
ATOM 2231 C C . HIS B 1 131 ? 3.039 -9.789 -14.93 1 94.69 131 HIS B C 1
ATOM 2233 O O . HIS B 1 131 ? 1.86 -9.516 -15.164 1 94.69 131 HIS B O 1
ATOM 2239 N N . LYS B 1 132 ? 3.877 -10.156 -15.781 1 94.38 132 LYS B N 1
ATOM 2240 C CA . LYS B 1 132 ? 3.424 -10.391 -17.156 1 94.38 132 LYS B CA 1
ATOM 2241 C C . LYS B 1 132 ? 2.328 -11.453 -17.188 1 94.38 132 LYS B C 1
ATOM 2243 O O . LYS B 1 132 ? 1.363 -11.32 -17.953 1 94.38 132 LYS B O 1
ATOM 2248 N N . GLN B 1 133 ? 2.49 -12.453 -16.422 1 96.31 133 GLN B N 1
ATOM 2249 C CA . GLN B 1 133 ? 1.468 -13.492 -16.359 1 96.31 133 GLN B CA 1
ATOM 2250 C C . GLN B 1 133 ? 0.162 -12.938 -15.789 1 96.31 133 GLN B C 1
ATOM 2252 O O . GLN B 1 133 ? -0.92 -13.266 -16.281 1 96.31 133 GLN B O 1
ATOM 2257 N N . ILE B 1 134 ? 0.236 -12.109 -14.781 1 96.12 134 ILE B N 1
ATOM 2258 C CA . ILE B 1 134 ? -0.937 -11.539 -14.125 1 96.12 134 ILE B CA 1
ATOM 2259 C C . ILE B 1 134 ? -1.655 -10.594 -15.086 1 96.12 134 ILE B C 1
ATOM 2261 O O . ILE B 1 134 ? -2.885 -10.492 -15.062 1 96.12 134 ILE B O 1
ATOM 2265 N N . CYS B 1 135 ? -0.888 -9.977 -15.961 1 94.19 135 CYS B N 1
ATOM 2266 C CA . CYS B 1 135 ? -1.453 -9.07 -16.953 1 94.19 135 CYS B CA 1
ATOM 2267 C C . CYS B 1 135 ? -2.383 -9.812 -17.906 1 94.19 135 CYS B C 1
ATOM 2269 O O . CYS B 1 135 ? -3.271 -9.203 -18.5 1 94.19 135 CYS B O 1
ATOM 2271 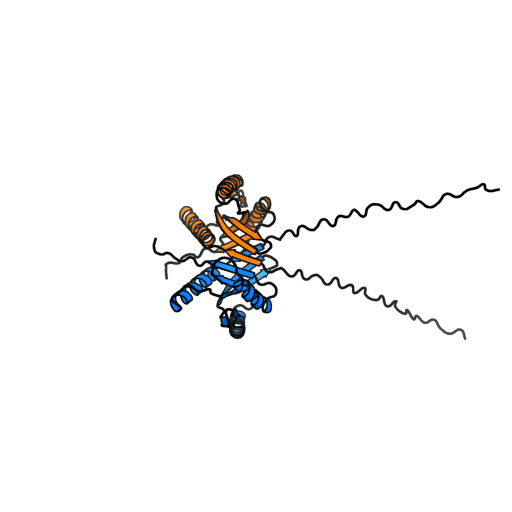N N . GLU B 1 136 ? -2.168 -11.062 -18 1 94.31 136 GLU B N 1
ATOM 2272 C CA . GLU B 1 136 ? -3.062 -11.867 -18.828 1 94.31 136 GLU B CA 1
ATOM 2273 C C . GLU B 1 136 ? -4.418 -12.055 -18.156 1 94.31 136 GLU B C 1
ATOM 2275 O O . GLU B 1 136 ? -5.406 -12.375 -18.812 1 94.31 136 GLU B O 1
ATOM 2280 N N . ILE B 1 137 ? -4.461 -11.891 -16.891 1 91.56 137 ILE B N 1
ATOM 2281 C CA . ILE B 1 137 ? -5.68 -12 -16.094 1 91.56 137 ILE B CA 1
ATOM 2282 C C . ILE B 1 137 ? -6.363 -10.641 -16 1 91.56 137 ILE B C 1
ATOM 2284 O O . ILE B 1 137 ? -7.586 -10.539 -16.141 1 91.56 137 ILE B O 1
ATOM 2288 N N . ASN B 1 138 ? -5.621 -9.586 -15.75 1 90.5 138 ASN B N 1
ATOM 2289 C CA . ASN B 1 138 ? -6.039 -8.195 -15.625 1 90.5 138 ASN B CA 1
ATOM 2290 C C . ASN B 1 138 ? -5.137 -7.266 -16.438 1 90.5 138 ASN B C 1
ATOM 2292 O O . ASN B 1 138 ? -3.912 -7.383 -16.375 1 90.5 138 ASN B O 1
ATOM 2296 N N . GLU B 1 139 ? -5.746 -6.34 -17.047 1 87.75 139 GLU B N 1
ATOM 2297 C CA . GLU B 1 139 ? -5.016 -5.48 -17.969 1 87.75 139 GLU B CA 1
ATOM 2298 C C . GLU B 1 139 ? -4.062 -4.547 -17.234 1 87.75 139 GLU B C 1
ATOM 2300 O O . GLU B 1 139 ? -2.982 -4.23 -17.734 1 87.75 139 GLU B O 1
ATOM 2305 N N . SER B 1 140 ? -4.453 -4.125 -16.125 1 90 140 SER B N 1
ATOM 2306 C CA . SER B 1 140 ? -3.629 -3.18 -15.375 1 90 140 SER B CA 1
ATOM 2307 C C . SER B 1 140 ? -3.627 -3.506 -13.891 1 90 140 SER B C 1
ATOM 2309 O O . SER B 1 140 ? -4.109 -2.719 -13.07 1 90 140 SER B O 1
ATOM 2311 N N . PRO B 1 141 ? -3.01 -4.641 -13.688 1 95.19 141 PRO B N 1
ATOM 2312 C CA . PRO B 1 141 ? -3.029 -5.055 -12.281 1 95.19 141 PRO B CA 1
ATOM 2313 C C . PRO B 1 141 ? -2.109 -4.207 -11.406 1 95.19 141 PRO B C 1
ATOM 2315 O O . PRO B 1 141 ? -1.041 -3.785 -11.852 1 95.19 141 PRO B O 1
ATOM 2318 N N . ILE B 1 142 ? -2.555 -4.02 -10.203 1 95.12 142 ILE B N 1
ATOM 2319 C CA . ILE B 1 142 ? -1.649 -3.412 -9.234 1 95.12 142 ILE B CA 1
ATOM 2320 C C . ILE B 1 142 ? -0.668 -4.461 -8.719 1 95.12 142 ILE B C 1
ATOM 2322 O O . ILE B 1 142 ? -1.03 -5.629 -8.547 1 95.12 142 ILE B O 1
ATOM 2326 N N . PHE B 1 143 ? 0.557 -4.031 -8.578 1 95.38 143 PHE B N 1
ATOM 2327 C CA . PHE B 1 143 ? 1.611 -4.852 -8 1 95.38 143 PHE B CA 1
ATOM 2328 C C . PHE B 1 143 ? 2.031 -4.309 -6.637 1 95.38 143 PHE B C 1
ATOM 2330 O O . PHE B 1 143 ? 2.586 -3.215 -6.543 1 95.38 143 PHE B O 1
ATOM 2337 N N . LEU B 1 144 ? 1.761 -5.066 -5.605 1 95.25 144 LEU B N 1
ATOM 2338 C CA . LEU B 1 144 ? 2.082 -4.676 -4.238 1 95.25 144 LEU B CA 1
ATOM 2339 C C . LEU B 1 144 ? 3.193 -5.551 -3.67 1 95.25 144 LEU B C 1
ATOM 2341 O O . LEU B 1 144 ? 3.012 -6.762 -3.504 1 95.25 144 LEU B O 1
ATOM 2345 N N . LYS B 1 145 ? 4.27 -4.965 -3.389 1 94.12 145 LYS B N 1
ATOM 2346 C CA . LYS B 1 145 ? 5.371 -5.688 -2.762 1 94.12 145 LYS B CA 1
ATOM 2347 C C . LYS B 1 145 ? 5.578 -5.238 -1.318 1 94.12 145 LYS B C 1
ATOM 2349 O O . LYS B 1 145 ? 5.703 -4.043 -1.048 1 94.12 145 LYS B O 1
ATOM 2354 N N . MET B 1 146 ? 5.508 -6.219 -0.43 1 90.38 146 MET B N 1
ATOM 2355 C CA . MET B 1 146 ? 5.637 -5.926 0.994 1 90.38 146 MET B CA 1
ATOM 2356 C C . MET B 1 146 ? 6.688 -6.824 1.641 1 90.38 146 MET B C 1
ATOM 2358 O O . MET B 1 146 ? 6.855 -7.977 1.24 1 90.38 146 MET B O 1
ATOM 2362 N N . ASN B 1 147 ? 7.453 -6.27 2.576 1 80.44 147 ASN B N 1
ATOM 2363 C CA . ASN B 1 147 ? 8.359 -7.09 3.377 1 80.44 147 ASN B CA 1
ATOM 2364 C C . ASN B 1 147 ? 7.734 -7.457 4.723 1 80.44 147 ASN B C 1
ATOM 2366 O O . ASN B 1 147 ? 7.422 -6.578 5.527 1 80.44 147 ASN B O 1
ATOM 2370 N N . PRO B 1 148 ? 7.477 -8.773 4.793 1 72.5 148 PRO B N 1
ATOM 2371 C CA . PRO B 1 148 ? 6.836 -9.164 6.047 1 72.5 148 PRO B CA 1
ATOM 2372 C C . PRO B 1 148 ? 7.66 -8.789 7.277 1 72.5 148 PRO B C 1
ATOM 2374 O O . PRO B 1 148 ? 8.891 -8.75 7.207 1 72.5 148 PRO B O 1
ATOM 2377 N N . LEU B 1 149 ? 7.043 -8.055 8.273 1 62.44 149 LEU B N 1
ATOM 2378 C CA . LEU B 1 149 ? 7.691 -7.699 9.531 1 62.44 149 LEU B CA 1
ATOM 2379 C C . LEU B 1 149 ? 8.18 -8.945 10.258 1 62.44 149 LEU B C 1
ATOM 2381 O O . LEU B 1 149 ? 7.43 -9.898 10.438 1 62.44 149 LEU B O 1
ATOM 2385 N N . ALA B 1 150 ? 9.461 -9.297 9.969 1 47.72 150 ALA B N 1
ATOM 2386 C CA . ALA B 1 150 ? 9.906 -10.383 10.836 1 47.72 150 ALA B CA 1
ATOM 2387 C C . ALA B 1 150 ? 9.648 -10.047 12.305 1 47.72 150 ALA B C 1
ATOM 2389 O O . ALA B 1 150 ? 10.039 -8.977 12.781 1 47.72 150 ALA B O 1
ATOM 2390 N N . ARG B 1 151 ? 8.5 -10.242 12.844 1 46.16 151 ARG B N 1
ATOM 2391 C CA . ARG B 1 151 ? 8.266 -10.125 14.281 1 46.16 151 ARG B CA 1
ATOM 2392 C C . ARG B 1 151 ? 9.531 -10.453 15.07 1 46.16 151 ARG B C 1
ATOM 2394 O O . ARG B 1 151 ? 10.016 -11.586 15.039 1 46.16 151 ARG B O 1
ATOM 2401 N N . ASN B 1 152 ? 10.594 -9.75 14.938 1 37.97 152 ASN B N 1
ATOM 2402 C CA . ASN B 1 152 ? 11.539 -10.062 16 1 37.97 152 ASN B CA 1
ATOM 2403 C C . ASN B 1 152 ? 10.891 -9.945 17.375 1 37.97 152 ASN B C 1
ATOM 2405 O O . ASN B 1 152 ? 10.406 -8.875 17.75 1 37.97 152 ASN B O 1
ATOM 2409 N N . ALA B 1 153 ? 10.125 -10.812 17.953 1 34.28 153 ALA B N 1
ATOM 2410 C CA . ALA B 1 153 ? 9.961 -11.047 19.391 1 34.28 153 ALA B CA 1
ATOM 2411 C C . ALA B 1 153 ? 11.242 -10.703 20.141 1 34.28 153 ALA B C 1
ATOM 2413 O O . ALA B 1 153 ? 11.297 -10.812 21.375 1 34.28 153 ALA B O 1
ATOM 2414 N N . ASP B 1 154 ? 12.375 -10.734 19.562 1 30.73 154 ASP B N 1
ATOM 2415 C CA . ASP B 1 154 ? 13.438 -10.742 20.562 1 30.73 154 ASP B CA 1
ATOM 2416 C C . ASP B 1 154 ? 13.617 -9.359 21.172 1 30.73 154 ASP B C 1
ATOM 2418 O O . ASP B 1 154 ? 14.555 -9.133 21.953 1 30.73 154 ASP B O 1
ATOM 2422 N N . VAL B 1 155 ? 12.766 -8.312 20.844 1 27.42 155 VAL B N 1
ATOM 2423 C CA . VAL B 1 155 ? 13.273 -7.379 21.844 1 27.42 155 VAL B CA 1
ATOM 2424 C C . VAL B 1 155 ? 12.766 -7.77 23.219 1 27.42 155 VAL B C 1
ATOM 2426 O O . VAL B 1 155 ? 11.672 -8.336 23.359 1 27.42 155 VAL B O 1
#

Solvent-accessible surface area (backbone atoms only — not comparable to full-atom values): 17995 Å² total; per-residue (Å²): 136,87,68,88,85,90,85,78,88,74,74,78,76,80,72,77,84,62,80,67,75,70,72,74,75,74,72,66,71,45,41,34,39,35,44,34,37,61,33,57,47,48,53,40,50,51,36,49,51,50,18,67,73,67,74,45,88,58,77,43,45,26,39,30,27,20,48,72,60,88,50,39,35,37,39,58,37,62,47,79,53,54,66,45,78,58,97,91,36,70,42,70,38,62,68,60,45,53,54,50,50,52,58,46,38,73,76,41,66,86,47,37,83,45,30,34,37,36,45,55,79,76,88,47,71,67,50,49,55,43,46,56,57,49,39,74,78,34,88,40,35,34,39,39,32,34,33,65,69,74,75,68,70,77,114,137,80,74,89,83,85,74,90,70,75,70,75,80,71,74,74,78,59,77,66,72,69,69,72,71,72,72,66,70,45,39,33,38,35,44,33,40,60,35,57,48,49,53,39,50,52,37,50,50,50,19,66,73,67,73,44,89,58,77,43,44,26,38,29,27,21,49,72,62,86,50,38,36,37,38,58,37,64,48,80,50,54,67,44,76,58,98,90,36,72,44,70,38,61,66,58,46,52,54,51,50,53,57,46,38,72,76,40,65,88,46,37,83,45,30,34,36,36,45,54,78,74,89,46,71,67,51,51,55,44,46,55,56,48,38,74,79,33,88,41,35,33,39,39,34,35,33,65,70,72,75,68,72,77,114

Organism: Saccoglossus kowalevskii (NCBI:txid10224)

Foldseek 3Di:
DPDDDDDDDDPPPPPDPPPPPPPPPVPPDDAAEAEDPQALVCQQVQQVVVCVVVVHGDKWKKWWKFDDDPRYYYTDHIDGWDWDADPNATGTDVVVVVVVVVVVCVVVVPMDTAAMEMEDDDDDPNNVRVRVVVCVVPVDHDYHYDHRDPPPVPD/DPDDDDDPPVDPPPPPPCPVPPVPPVPPDDAAEAEDPQALVCQQVQQVVVCVVVVHGDKFKKWWKFDDDPRYYYTDHIDGWDWDADPNATGTDVVVVVVVVVVVCVVVVPMDTAAMEMEDDDDDPNNVRVRVVVCVVPVDHDYHYDHRPPPPPPD

Radius of gyration: 28.53 Å; Cα contacts (8 Å, |Δi|>4): 468; chains: 2; bounding box: 58×77×108 Å

Nearest PDB structures (foldseek):
  4qft-assembly1_A  TM=9.306E-01  e=7.796E-20  Homo sapiens
  4r14-assembly1_B  TM=9.124E-01  e=2.282E-19  Homo sapiens
  4d10-assembly1_N  TM=9.013E-01  e=1.518E-18  Homo sapiens
  4wsn-assembly2_N  TM=8.936E-01  e=3.041E-18  Homo sapiens
  8ppl-assembly1_I4  TM=8.406E-01  e=4.552E-10  Homo sapiens

InterPro domains:
  IPR000555 JAB1/MPN/MOV34 metalloenzyme domain [PF01398] (30-139)
  IPR000555 JAB1/MPN/MOV34 metalloenzyme domain [SM00232] (32-155)
  IPR037518 MPN domain [PS50249] (33-155)

Secondary structure (DSSP, 8-state):
-------------------------------EEEE-HHHHHHHHHHHHHHHHHHTS----EEEEEEEEETTEEEEEEEEE--EEEETTEEEE-HHHHHHHHHHHHHH-TT-EEEEEEEESSS--HHHHHHHHHHHTT-SS-EEEEE------TT-/-------------------------------EEEE-HHHHHHHHHHHHHHHHHHSS----EEEEEEEEETTEEEEEEEEE--EEEETTEEEE-HHHHHHHHHHHHHH-TT-EEEEEEEESSS--HHHHHHHHHHHTT-SS-EEEEE------TT-

Sequence (310 aa):
MATKMEVDQSPPSGKSVPGSVMASAGTTASVTVALHPLVIMNVSEHWTRIKAQEGKPLQVLGALIGNQKGRNIEVFNSFELLFDEIDGNKIIDREYYNTKEEQFKQVFKDLDFLGWYTTGGLPDESDIKLHKQICEINESPIFLKMNPLARNADVMATKMEVDQSPPSGKSVPGSVMASAGTTASVTVALHPLVIMNVSEHWTRIKAQEGKPLQVLGALIGNQKGRNIEVFNSFELLFDEIDGNKIIDREYYNTKEEQFKQVFKDLDFLGWYTTGGLPDESDIKLHKQICEINESPIFLKMNPLARNADV